Protein AF-A0AAU8JAR4-F1 (afdb_monomer_lite)

Foldseek 3Di:
DPPPPDPDDDPPDDDDDDDDDPPVVVVVLQVVCVVVVHGSVVVVVVVVVVVVVCVVVVNPPPPPPPDDDDDDPPPVPDPPPPPPPPDPDDDDDDDDDPPDDDPPVVPPVVVVVVVVVVVVVVVVVCVVVVVVCVVVVVVVVVVVVVVVVVVVVVVCVVVVVVVVVVVVVVVVVVVVVVVVVVVVVVVVVPPPPDDDDPVPDPCPDPDDDDPPPPPDPDDPVVVVPPFAAPVRLCVVLVHDPVCQCVVCVVVVHDSQVSSCVVQVWHDDPRGTHHDD

Organism: NCBI:txid2792601

Sequence (276 aa):
MIPKQVKKRHPDELVLATFRIPYEKWEKFQEAASASGTTASATLLAFIEDYLARFNAGNQPELLDSFDSPVDSSLEAEVEVPVASQLPEQSPVNSGLAISEVPELNRDFIPAMEPQIQKLLEAKIQEKLEAKIEKQLEARIEARIEEKLEAKIEDIEPIIHRIQSQVSQLSKRLDKVEQIVDKFKGAKTKKDSDFIDVAAVPIDGDLHQHNLEKDRPLTEDEQNDIGLTQTALCIEFGINPNTLNRHASVRGLSTVEYLHQLTGWLYRNGKYYPPK

Structure (mmCIF, N/CA/C/O backbone):
data_AF-A0AAU8JAR4-F1
#
_entry.id   AF-A0AAU8JAR4-F1
#
loop_
_atom_site.group_PDB
_atom_site.id
_atom_site.type_symbol
_atom_site.label_atom_id
_atom_site.label_alt_id
_atom_site.label_comp_id
_atom_site.label_asym_id
_atom_site.label_entity_id
_atom_site.label_seq_id
_atom_site.pdbx_PDB_ins_code
_atom_site.Cartn_x
_atom_site.Cartn_y
_atom_site.Cartn_z
_atom_site.occupancy
_atom_site.B_iso_or_equiv
_atom_site.auth_seq_id
_atom_site.auth_comp_id
_atom_site.auth_asym_id
_atom_site.auth_atom_id
_atom_site.pdbx_PDB_model_num
ATOM 1 N N . MET A 1 1 ? 23.206 -11.061 26.907 1.00 50.62 1 MET A N 1
ATOM 2 C CA . MET A 1 1 ? 22.330 -11.823 25.990 1.00 50.62 1 MET A CA 1
ATOM 3 C C . MET A 1 1 ? 23.205 -12.488 24.943 1.00 50.62 1 MET A C 1
ATOM 5 O O . MET A 1 1 ? 23.869 -11.779 24.202 1.00 50.62 1 MET A O 1
ATOM 9 N N . ILE A 1 2 ? 23.274 -13.821 24.925 1.00 49.28 2 ILE A N 1
ATOM 10 C CA . ILE A 1 2 ? 23.993 -14.553 23.873 1.00 49.28 2 ILE A CA 1
ATOM 11 C C . ILE A 1 2 ? 23.085 -14.540 22.635 1.00 49.28 2 ILE A C 1
ATOM 13 O O . ILE A 1 2 ? 21.931 -14.965 22.758 1.00 49.28 2 ILE A O 1
ATOM 17 N N . PRO A 1 3 ? 23.532 -14.032 21.472 1.00 60.03 3 PRO A N 1
ATOM 18 C CA . PRO A 1 3 ? 22.726 -14.079 20.261 1.00 60.03 3 PRO A CA 1
ATOM 19 C C . PRO A 1 3 ? 22.440 -15.545 19.931 1.00 60.03 3 PRO A C 1
ATOM 21 O O . PRO A 1 3 ? 23.360 -16.343 19.743 1.00 60.03 3 PRO A O 1
ATOM 24 N N . LYS A 1 4 ? 21.155 -15.920 19.918 1.00 68.25 4 LYS A N 1
ATOM 25 C CA . LYS A 1 4 ? 20.740 -17.264 19.510 1.00 68.25 4 LYS A CA 1
ATOM 26 C C . LYS A 1 4 ? 21.239 -17.482 18.087 1.00 68.25 4 LYS A C 1
ATOM 28 O O . LYS A 1 4 ? 20.842 -16.756 17.179 1.00 68.25 4 LYS A O 1
ATOM 33 N N . GLN A 1 5 ? 22.110 -18.469 17.902 1.00 67.88 5 GLN A N 1
ATOM 34 C CA . GLN A 1 5 ? 22.535 -18.847 16.564 1.00 67.88 5 GLN A CA 1
ATOM 35 C C . GLN A 1 5 ? 21.319 -19.348 15.787 1.00 67.88 5 GLN A C 1
ATOM 37 O O . GLN A 1 5 ? 20.614 -20.261 16.223 1.00 67.88 5 GLN A O 1
ATOM 42 N N . VAL A 1 6 ? 21.052 -18.708 14.650 1.00 73.81 6 VAL A N 1
ATOM 43 C CA . VAL A 1 6 ? 19.983 -19.108 13.739 1.00 73.81 6 VAL A CA 1
ATOM 44 C C . VAL A 1 6 ? 20.364 -20.475 13.179 1.00 73.81 6 VAL A C 1
ATOM 46 O O . VAL A 1 6 ? 21.379 -20.605 12.493 1.00 73.81 6 VAL A O 1
ATOM 49 N N . LYS A 1 7 ? 19.581 -21.512 13.501 1.00 82.75 7 LYS A N 1
ATOM 50 C CA . LYS A 1 7 ? 19.763 -22.843 12.910 1.00 82.75 7 LYS A CA 1
ATOM 51 C C . LYS A 1 7 ? 19.659 -22.707 11.389 1.00 82.75 7 LYS A C 1
ATOM 53 O O . LYS A 1 7 ? 18.633 -22.248 10.887 1.00 82.75 7 LYS A O 1
ATOM 58 N N . LYS A 1 8 ? 20.715 -23.092 10.668 1.00 85.25 8 LYS A N 1
ATOM 59 C CA . LYS A 1 8 ? 20.675 -23.208 9.207 1.00 85.25 8 LYS A CA 1
ATOM 60 C C . LYS A 1 8 ? 19.675 -24.311 8.862 1.00 85.25 8 LYS A C 1
ATOM 62 O O . LYS A 1 8 ? 19.825 -25.432 9.346 1.00 85.25 8 LYS A O 1
ATOM 67 N N . ARG A 1 9 ? 18.634 -23.968 8.104 1.00 85.00 9 ARG A N 1
ATOM 68 C CA . ARG A 1 9 ? 17.642 -24.937 7.623 1.00 85.00 9 ARG A CA 1
ATOM 69 C C . ARG A 1 9 ? 18.238 -25.791 6.511 1.00 85.00 9 ARG A C 1
ATOM 71 O O . ARG A 1 9 ? 19.174 -25.356 5.836 1.00 85.00 9 ARG A O 1
ATOM 78 N N . HIS A 1 10 ? 17.712 -27.001 6.357 1.00 90.94 10 HIS A N 1
ATOM 79 C CA . HIS A 1 10 ? 18.107 -27.890 5.270 1.00 90.94 10 HIS A CA 1
ATOM 80 C C . HIS A 1 10 ? 17.553 -27.345 3.938 1.00 90.94 10 HIS A C 1
ATOM 82 O O . HIS A 1 10 ? 16.432 -26.837 3.940 1.00 90.94 10 HIS A O 1
ATOM 88 N N . PRO A 1 11 ? 18.291 -27.428 2.815 1.00 88.88 11 PRO A N 1
ATOM 89 C CA . PRO A 1 11 ? 17.823 -26.927 1.516 1.00 88.88 11 PRO A CA 1
ATOM 90 C C . PRO A 1 11 ? 16.511 -27.568 1.030 1.00 88.88 11 PRO A C 1
ATOM 92 O O . PRO A 1 11 ? 15.745 -26.909 0.339 1.00 88.88 11 PRO A O 1
ATOM 95 N N . ASP A 1 12 ? 16.221 -28.803 1.443 1.00 91.56 12 ASP A N 1
ATOM 96 C CA . ASP A 1 12 ? 14.999 -29.530 1.047 1.00 91.56 12 ASP A CA 1
ATOM 97 C C . ASP A 1 12 ? 13.789 -29.268 1.964 1.00 91.56 12 ASP A C 1
ATOM 99 O O . ASP A 1 12 ? 12.716 -29.843 1.783 1.00 91.56 12 ASP A O 1
ATOM 103 N N . GLU A 1 13 ? 13.949 -28.440 2.997 1.00 93.94 13 GLU A N 1
ATOM 104 C CA . GLU A 1 13 ? 12.870 -28.150 3.936 1.00 93.94 13 GLU A CA 1
ATOM 105 C C . GLU A 1 13 ? 11.913 -27.111 3.337 1.00 93.94 13 GLU A C 1
ATOM 107 O O . GLU A 1 13 ? 12.295 -25.971 3.066 1.00 93.94 13 GLU A O 1
ATOM 112 N N . LEU A 1 14 ? 10.643 -27.489 3.156 1.00 91.19 14 LEU A N 1
ATOM 113 C CA . LEU A 1 14 ? 9.612 -26.572 2.672 1.00 91.19 14 LEU A CA 1
ATOM 114 C C . LEU A 1 14 ? 9.451 -25.392 3.640 1.00 91.19 14 LEU A C 1
ATOM 116 O O . LEU A 1 14 ? 9.198 -25.563 4.835 1.00 91.19 14 LEU A O 1
ATOM 120 N N . VAL A 1 15 ? 9.558 -24.175 3.109 1.00 92.25 15 VAL A N 1
ATOM 121 C CA . VAL A 1 15 ? 9.380 -22.944 3.882 1.00 92.25 15 VAL A CA 1
ATOM 122 C 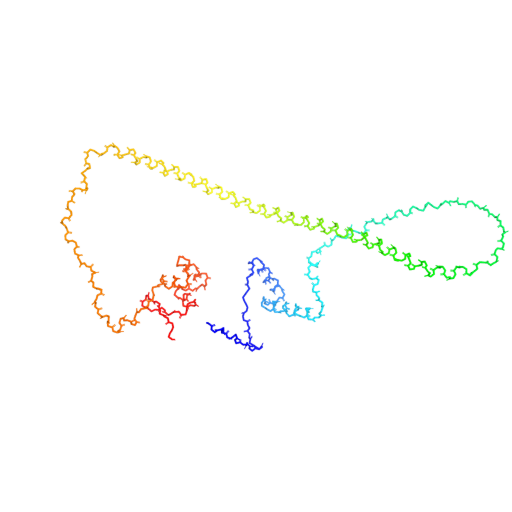C . VAL A 1 15 ? 8.012 -22.351 3.583 1.00 92.25 15 VAL A C 1
ATOM 124 O O . VAL A 1 15 ? 7.700 -22.008 2.445 1.00 92.25 15 VAL A O 1
ATOM 127 N N . LEU A 1 16 ? 7.202 -22.176 4.627 1.00 92.38 16 LEU A N 1
ATOM 128 C CA . LEU A 1 16 ? 5.974 -21.398 4.529 1.00 92.38 16 LEU A CA 1
ATOM 129 C C . LEU A 1 16 ? 6.315 -19.904 4.578 1.00 92.38 16 LEU A C 1
ATOM 131 O O . LEU A 1 16 ? 6.789 -19.402 5.598 1.00 92.38 16 LEU A O 1
ATOM 135 N N . ALA A 1 17 ? 6.045 -19.197 3.484 1.00 91.88 17 ALA A N 1
ATOM 136 C CA . ALA A 1 17 ? 6.105 -17.742 3.421 1.00 91.88 17 ALA A CA 1
ATOM 137 C C . ALA A 1 17 ? 4.691 -17.153 3.515 1.00 91.88 17 ALA A C 1
ATOM 139 O O . ALA A 1 17 ? 3.740 -17.693 2.952 1.00 91.88 17 ALA A O 1
ATOM 140 N N . THR A 1 18 ? 4.542 -16.038 4.231 1.00 93.88 18 THR A N 1
ATOM 141 C CA . THR A 1 18 ? 3.273 -15.304 4.320 1.00 93.88 18 THR A CA 1
ATOM 142 C C . THR A 1 18 ? 3.453 -13.923 3.711 1.00 93.88 18 THR A C 1
ATOM 144 O O . THR A 1 18 ? 4.338 -13.173 4.120 1.00 93.88 18 THR A O 1
ATOM 147 N N . PHE A 1 19 ? 2.596 -13.575 2.756 1.00 93.44 19 PHE A N 1
ATOM 148 C CA . PHE A 1 19 ? 2.637 -12.299 2.047 1.00 93.44 19 PHE A CA 1
ATOM 149 C C . PHE A 1 19 ? 1.459 -11.422 2.471 1.00 93.44 19 PHE A C 1
ATOM 151 O O . PHE A 1 19 ? 0.373 -11.922 2.766 1.00 93.44 19 PHE A O 1
ATOM 158 N N . ARG A 1 20 ? 1.662 -10.102 2.496 1.00 94.81 20 ARG A N 1
ATOM 159 C CA . ARG A 1 20 ? 0.573 -9.129 2.638 1.00 94.81 20 ARG A CA 1
ATOM 160 C C . ARG A 1 20 ? 0.296 -8.524 1.274 1.00 94.81 20 ARG A C 1
ATOM 162 O O . ARG A 1 20 ? 1.114 -7.766 0.763 1.00 94.81 20 ARG A O 1
ATOM 169 N N . ILE A 1 21 ? -0.846 -8.874 0.699 1.00 94.75 21 ILE A N 1
ATOM 170 C CA . ILE A 1 21 ? -1.269 -8.436 -0.630 1.00 94.75 21 ILE A CA 1
ATOM 171 C C . ILE A 1 21 ? -2.637 -7.758 -0.468 1.00 94.75 21 ILE A C 1
ATOM 173 O O . ILE A 1 21 ? -3.472 -8.288 0.271 1.00 94.75 21 ILE A O 1
ATOM 177 N N . PRO A 1 22 ? -2.887 -6.594 -1.099 1.00 96.25 22 PRO A N 1
ATOM 178 C CA . PRO A 1 22 ? -4.227 -6.016 -1.151 1.00 96.25 22 PRO A CA 1
ATOM 179 C C . PRO A 1 22 ? -5.236 -7.023 -1.711 1.00 96.25 22 PRO A C 1
ATOM 181 O O . PRO A 1 22 ? -4.942 -7.698 -2.698 1.00 96.25 22 PRO A O 1
ATOM 184 N N . TYR A 1 23 ? -6.417 -7.105 -1.097 1.00 93.69 23 TYR A N 1
ATOM 185 C CA . TYR A 1 23 ? -7.410 -8.139 -1.405 1.00 93.69 23 TYR A CA 1
ATOM 186 C C . TYR A 1 23 ? -7.800 -8.163 -2.891 1.00 93.69 23 TYR A C 1
ATOM 188 O O . TYR A 1 23 ? -7.757 -9.213 -3.519 1.00 93.69 23 TYR A O 1
ATOM 196 N N . GLU A 1 24 ? -8.045 -6.996 -3.484 1.00 95.06 24 GLU A N 1
ATOM 197 C CA . GLU A 1 24 ? -8.422 -6.861 -4.899 1.00 95.06 24 GLU A CA 1
ATOM 198 C C . GLU A 1 24 ? -7.360 -7.416 -5.862 1.00 95.06 24 GLU A C 1
ATOM 200 O O . GLU A 1 24 ? -7.676 -8.000 -6.896 1.00 95.06 24 GLU A O 1
ATOM 205 N N . LYS A 1 25 ? -6.072 -7.257 -5.528 1.00 96.94 25 LYS A N 1
ATOM 206 C CA . LYS A 1 25 ? -4.978 -7.809 -6.343 1.00 96.94 25 LYS A CA 1
ATOM 207 C C . LYS A 1 25 ? -4.889 -9.323 -6.197 1.00 96.94 25 LYS A C 1
ATOM 209 O O . LYS A 1 25 ? -4.567 -10.007 -7.163 1.00 96.94 25 LYS A O 1
ATOM 214 N N . TRP A 1 26 ? -5.154 -9.828 -4.995 1.00 97.12 26 TRP A N 1
ATOM 215 C CA . TRP A 1 26 ? -5.178 -11.260 -4.726 1.00 97.12 26 TRP A CA 1
ATOM 216 C C . TRP A 1 26 ? -6.324 -11.954 -5.471 1.00 97.12 26 TRP A C 1
ATOM 218 O O . TRP A 1 26 ? -6.089 -12.983 -6.095 1.00 97.12 26 TRP A O 1
ATOM 228 N N . GLU A 1 27 ? -7.516 -11.360 -5.487 1.00 97.81 27 GLU A N 1
ATOM 229 C CA . GLU A 1 27 ? -8.680 -11.882 -6.214 1.00 97.81 27 GLU A CA 1
ATOM 230 C C . GLU A 1 27 ? -8.407 -11.981 -7.722 1.00 97.81 27 GLU A C 1
ATOM 232 O O . GLU A 1 27 ? -8.501 -13.067 -8.293 1.00 97.81 27 GLU A O 1
ATOM 237 N N . LYS A 1 28 ? -7.910 -10.902 -8.344 1.00 97.62 28 LYS A N 1
ATOM 238 C CA . LYS A 1 28 ? -7.510 -10.916 -9.765 1.00 97.62 28 LYS A 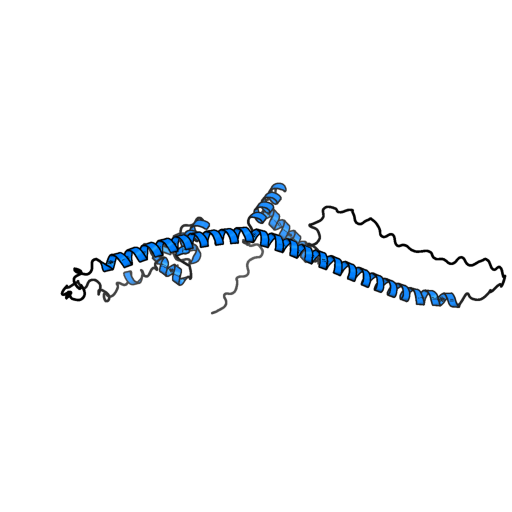CA 1
ATOM 239 C C . LYS A 1 28 ? -6.438 -11.964 -10.071 1.00 97.62 28 LYS A C 1
ATOM 241 O O . LYS A 1 28 ? -6.474 -12.611 -11.114 1.00 97.62 28 LYS A O 1
ATOM 246 N N . PHE A 1 29 ? -5.474 -12.146 -9.167 1.00 97.56 29 PHE A N 1
ATOM 247 C CA . PHE A 1 29 ? -4.444 -13.173 -9.318 1.00 97.56 29 PHE A CA 1
ATOM 248 C C . PHE A 1 29 ? -5.031 -14.591 -9.249 1.00 97.56 29 PHE A C 1
ATOM 250 O O . PHE A 1 29 ? -4.642 -15.456 -10.033 1.00 97.56 29 PHE A O 1
ATOM 257 N N . GLN A 1 30 ? -5.986 -14.834 -8.347 1.00 97.62 30 GLN A N 1
ATOM 258 C CA . GLN A 1 30 ? -6.679 -16.121 -8.244 1.00 97.62 30 GLN A CA 1
ATOM 259 C C . GLN A 1 30 ? -7.526 -16.423 -9.483 1.00 97.62 30 GLN A C 1
ATOM 261 O O . GLN A 1 30 ? -7.511 -17.560 -9.957 1.00 97.62 30 GLN A O 1
ATOM 266 N N . GLU A 1 31 ? -8.228 -15.426 -10.021 1.00 97.38 31 GLU A N 1
ATOM 267 C CA . GLU A 1 31 ? -8.987 -15.558 -11.268 1.00 97.38 31 GLU A CA 1
ATOM 268 C C . GLU A 1 31 ? -8.068 -15.906 -12.441 1.00 97.38 31 GLU A C 1
ATOM 270 O O . GLU A 1 31 ? -8.337 -16.865 -13.164 1.00 97.38 31 GLU A O 1
ATOM 275 N N . ALA A 1 32 ? -6.944 -15.195 -12.583 1.00 96.69 32 ALA A N 1
ATOM 276 C CA . ALA A 1 32 ? -5.966 -15.452 -13.637 1.00 96.69 32 ALA A CA 1
ATOM 277 C C . ALA A 1 32 ? -5.376 -16.870 -13.546 1.00 96.69 32 ALA A C 1
ATOM 279 O O . ALA A 1 32 ? -5.335 -17.579 -14.550 1.00 96.69 32 ALA A O 1
ATOM 280 N N . ALA A 1 33 ? -4.990 -17.311 -12.344 1.00 97.50 33 ALA A N 1
ATOM 281 C CA . ALA A 1 33 ? -4.494 -18.669 -12.117 1.00 97.50 33 ALA A CA 1
ATOM 282 C C . ALA A 1 33 ? -5.558 -19.733 -12.453 1.00 97.50 33 ALA A C 1
ATOM 284 O O . ALA A 1 33 ? -5.275 -20.738 -13.106 1.00 97.50 33 ALA A O 1
ATOM 285 N N . SER A 1 34 ? -6.810 -19.486 -12.059 1.00 97.19 34 SER A N 1
ATOM 286 C CA . SER A 1 34 ? -7.923 -20.401 -12.334 1.00 97.19 34 SER A CA 1
ATOM 287 C C . SER A 1 34 ? -8.223 -20.491 -13.832 1.00 97.19 34 SER A C 1
ATOM 289 O O . SER A 1 34 ? -8.466 -21.584 -14.341 1.00 97.19 34 SER A O 1
ATOM 291 N N . ALA A 1 35 ? -8.145 -19.369 -14.553 1.00 96.81 35 ALA A N 1
ATOM 292 C CA . ALA A 1 35 ? -8.314 -19.324 -16.003 1.00 96.81 35 ALA A CA 1
ATOM 293 C C . ALA A 1 35 ? -7.208 -20.097 -16.744 1.00 96.81 35 ALA A C 1
ATOM 295 O O . ALA A 1 35 ? -7.487 -20.725 -17.765 1.00 96.81 35 ALA A O 1
ATOM 296 N N . SER A 1 36 ? -5.979 -20.121 -16.212 1.00 96.81 36 SER A N 1
ATOM 297 C CA . SER A 1 36 ? -4.887 -20.957 -16.731 1.00 96.81 36 SER A CA 1
ATOM 298 C C . SER A 1 36 ? -4.946 -22.421 -16.279 1.00 96.81 36 SER A C 1
ATOM 300 O O . SER A 1 36 ? -4.072 -23.205 -16.645 1.00 96.81 36 SER A O 1
ATOM 302 N N . GLY A 1 37 ? -5.953 -22.814 -15.491 1.00 97.75 37 GLY A N 1
ATOM 303 C CA . GLY A 1 37 ? -6.092 -24.178 -14.974 1.00 97.75 37 GLY A CA 1
ATOM 304 C C . GLY A 1 37 ? -5.049 -24.547 -13.914 1.00 97.75 37 GLY A C 1
ATOM 305 O O . GLY A 1 37 ? -4.797 -25.729 -13.680 1.00 97.75 37 GLY A O 1
ATOM 306 N N . THR A 1 38 ? -4.428 -23.555 -13.275 1.00 98.19 38 THR A N 1
ATOM 307 C CA . THR A 1 38 ? -3.399 -23.736 -12.247 1.00 98.19 38 THR A CA 1
ATOM 308 C C . THR A 1 38 ? -3.883 -23.224 -10.893 1.00 98.19 38 THR A C 1
ATOM 310 O O . THR A 1 38 ? -4.807 -22.423 -10.774 1.00 98.19 38 THR A O 1
ATOM 313 N N . THR A 1 39 ? -3.256 -23.690 -9.813 1.00 98.06 39 THR A N 1
ATOM 314 C CA . THR A 1 39 ? -3.504 -23.119 -8.485 1.00 98.06 39 THR A CA 1
ATOM 315 C C . THR A 1 39 ? -2.722 -21.815 -8.317 1.00 98.06 39 THR A C 1
ATOM 317 O O . THR A 1 39 ? -1.669 -21.611 -8.930 1.00 98.06 39 THR A O 1
ATOM 320 N N . ALA A 1 40 ? -3.202 -20.927 -7.443 1.00 96.62 40 ALA A N 1
ATOM 321 C CA . ALA A 1 40 ? -2.502 -19.683 -7.117 1.00 96.62 40 ALA A CA 1
ATOM 322 C C . ALA A 1 40 ? -1.072 -19.941 -6.598 1.00 96.62 40 ALA A C 1
ATOM 324 O O . ALA A 1 40 ? -0.143 -19.219 -6.950 1.00 96.62 40 ALA A O 1
ATOM 325 N N . SER A 1 41 ? -0.875 -21.005 -5.810 1.00 96.31 41 SER A N 1
ATOM 326 C CA . SER A 1 41 ? 0.447 -21.405 -5.317 1.00 96.31 41 SER A CA 1
ATOM 327 C C . SER A 1 41 ? 1.369 -21.893 -6.434 1.00 96.31 41 SER A C 1
ATOM 329 O O . SER A 1 41 ? 2.515 -21.458 -6.483 1.00 96.31 41 SER A O 1
ATOM 331 N N . ALA A 1 42 ? 0.886 -22.735 -7.354 1.00 97.00 42 ALA A N 1
ATOM 332 C CA . ALA A 1 42 ? 1.682 -23.194 -8.496 1.00 97.00 42 ALA A CA 1
ATOM 333 C C . ALA A 1 42 ? 2.076 -22.030 -9.418 1.00 97.00 42 ALA A C 1
ATOM 335 O O . ALA A 1 42 ? 3.220 -21.939 -9.849 1.00 97.00 42 ALA A O 1
ATOM 336 N N . THR A 1 43 ? 1.148 -21.101 -9.651 1.00 97.06 43 THR A N 1
ATOM 337 C CA . THR A 1 43 ? 1.386 -19.900 -10.467 1.00 97.06 43 THR A CA 1
ATOM 338 C C . THR A 1 43 ? 2.429 -18.986 -9.821 1.00 97.06 43 THR A C 1
ATOM 340 O O . THR A 1 43 ? 3.315 -18.474 -10.499 1.00 97.06 43 THR A O 1
ATOM 343 N N . LEU A 1 44 ? 2.374 -18.821 -8.494 1.00 96.50 44 LEU A N 1
ATOM 344 C CA . LEU A 1 44 ? 3.366 -18.045 -7.750 1.00 96.50 44 LEU A CA 1
ATOM 345 C C . LEU A 1 44 ? 4.752 -18.708 -7.768 1.00 96.50 44 LEU A C 1
ATOM 347 O O . LEU A 1 44 ? 5.751 -18.010 -7.916 1.00 96.50 44 LEU A O 1
ATOM 351 N N . LEU A 1 45 ? 4.822 -20.035 -7.635 1.00 96.00 45 LEU A N 1
ATOM 352 C CA . LEU A 1 45 ? 6.085 -20.775 -7.724 1.00 96.00 45 LEU A CA 1
ATOM 353 C C . LEU A 1 45 ? 6.710 -20.645 -9.115 1.00 96.00 45 LEU A C 1
ATOM 355 O O . LEU A 1 45 ? 7.879 -20.284 -9.210 1.00 96.00 45 LEU A O 1
ATOM 359 N N . ALA A 1 46 ? 5.919 -20.827 -10.175 1.00 95.69 46 ALA A N 1
ATOM 360 C CA . ALA A 1 46 ? 6.378 -20.641 -11.550 1.00 95.69 46 ALA A CA 1
ATOM 361 C C . ALA A 1 46 ? 6.895 -19.213 -11.796 1.00 95.69 46 ALA A C 1
ATOM 363 O O . ALA A 1 46 ? 7.932 -19.027 -12.427 1.00 95.69 46 ALA A O 1
ATOM 364 N N . PHE A 1 47 ? 6.217 -18.200 -11.244 1.00 95.75 47 PHE A N 1
ATOM 365 C CA . PHE A 1 47 ? 6.680 -16.813 -11.304 1.00 95.75 47 PHE A CA 1
ATOM 366 C C . PHE A 1 47 ? 8.029 -16.612 -10.598 1.00 95.75 47 PHE A C 1
ATOM 368 O O . PHE A 1 47 ? 8.903 -15.930 -11.126 1.00 95.75 47 PHE A O 1
ATOM 375 N N . ILE A 1 48 ? 8.217 -17.200 -9.411 1.00 95.62 48 ILE A N 1
ATOM 376 C CA . ILE A 1 48 ? 9.482 -17.106 -8.666 1.00 95.62 48 ILE A CA 1
ATOM 377 C C . ILE A 1 48 ? 10.616 -17.792 -9.437 1.00 95.62 48 ILE A C 1
ATOM 379 O O . ILE A 1 48 ? 11.710 -17.237 -9.525 1.00 95.62 48 ILE A O 1
ATOM 383 N N . GLU A 1 49 ? 10.366 -18.970 -10.007 1.00 95.94 49 GLU A N 1
ATOM 384 C CA . GLU A 1 49 ? 11.347 -19.705 -10.812 1.00 95.94 49 GLU A CA 1
ATOM 385 C C . GLU A 1 49 ? 11.764 -18.916 -12.058 1.00 95.94 49 GLU A C 1
ATOM 387 O O . GLU A 1 49 ? 12.960 -18.750 -12.300 1.00 95.94 49 GLU A O 1
ATOM 392 N N . ASP A 1 50 ? 10.801 -18.361 -12.800 1.00 94.56 50 ASP A N 1
ATOM 393 C CA . ASP A 1 50 ? 11.065 -17.510 -13.966 1.00 94.56 50 ASP A CA 1
ATOM 394 C C . ASP A 1 50 ? 11.839 -16.240 -13.576 1.00 94.56 50 ASP A C 1
ATOM 396 O O . ASP A 1 50 ? 12.842 -15.892 -14.203 1.00 94.56 50 ASP A O 1
ATOM 400 N N . TYR A 1 51 ? 11.444 -15.580 -12.484 1.00 94.38 51 TYR A N 1
ATOM 401 C CA . TYR A 1 51 ? 12.147 -14.404 -11.972 1.00 94.38 51 TYR A CA 1
ATOM 402 C C . TYR A 1 51 ? 13.613 -14.714 -11.629 1.00 94.38 51 TYR A C 1
ATOM 404 O O . TYR A 1 51 ? 14.517 -13.972 -12.024 1.00 94.38 51 TYR A O 1
ATOM 412 N N . LEU A 1 52 ? 13.870 -15.824 -10.929 1.00 93.94 52 LEU A N 1
ATOM 413 C CA . LEU A 1 52 ? 15.226 -16.251 -10.578 1.00 93.94 52 LEU A CA 1
ATOM 414 C C . LEU A 1 52 ? 16.035 -16.667 -11.810 1.00 93.94 52 LEU A C 1
ATOM 416 O O . LEU A 1 52 ? 17.224 -16.356 -11.884 1.00 93.94 52 LEU A O 1
ATOM 420 N N . ALA A 1 53 ? 15.414 -17.330 -12.787 1.00 94.00 53 ALA A N 1
ATOM 421 C CA . ALA A 1 53 ? 16.068 -17.698 -14.038 1.00 94.00 53 ALA A CA 1
ATOM 422 C C . ALA A 1 53 ? 16.531 -16.456 -14.814 1.00 94.00 53 ALA A C 1
ATOM 424 O O . ALA A 1 53 ? 17.685 -16.396 -15.239 1.00 94.00 53 ALA A O 1
ATOM 425 N N . ARG A 1 54 ? 15.673 -15.432 -14.928 1.00 89.25 54 ARG A N 1
ATOM 426 C CA . ARG A 1 54 ? 16.011 -14.155 -15.581 1.00 89.25 54 ARG A CA 1
ATOM 427 C C . ARG A 1 54 ? 17.121 -13.413 -14.847 1.00 89.25 54 ARG A C 1
ATOM 429 O O . ARG A 1 54 ? 18.077 -12.975 -15.479 1.00 89.25 54 ARG A O 1
ATOM 436 N N . PHE A 1 55 ? 17.027 -13.337 -13.519 1.00 90.69 55 PHE A N 1
ATOM 437 C CA . PHE A 1 55 ? 18.045 -12.694 -12.691 1.00 90.69 55 PHE A CA 1
ATOM 438 C C . PHE A 1 55 ? 19.419 -13.366 -12.844 1.00 90.69 55 PHE A C 1
ATOM 440 O O . PHE A 1 55 ? 20.431 -12.687 -13.010 1.00 90.69 55 PHE A O 1
ATOM 447 N N . ASN A 1 56 ? 19.460 -14.701 -12.850 1.00 89.69 56 ASN A N 1
ATOM 448 C CA . ASN A 1 56 ? 20.702 -15.459 -13.016 1.00 89.69 56 ASN A CA 1
ATOM 449 C C . ASN A 1 56 ? 21.261 -15.406 -14.444 1.00 89.69 56 ASN A C 1
ATOM 451 O O . ASN A 1 56 ? 22.469 -15.540 -14.625 1.00 89.69 56 ASN A O 1
ATOM 455 N N . ALA A 1 57 ? 20.416 -15.188 -15.455 1.00 89.88 57 ALA A N 1
ATOM 456 C CA . ALA A 1 57 ? 20.843 -15.055 -16.847 1.00 89.88 57 ALA A CA 1
ATOM 457 C C . ALA A 1 57 ? 21.600 -13.743 -17.137 1.00 89.88 57 ALA A C 1
ATOM 459 O O . ALA A 1 57 ? 21.995 -13.513 -18.276 1.00 89.88 57 ALA A O 1
ATOM 460 N N . GLY A 1 58 ? 21.792 -12.867 -16.142 1.00 84.19 58 GLY A N 1
ATOM 461 C CA . GLY A 1 58 ? 22.446 -11.567 -16.328 1.00 84.19 58 GLY A CA 1
ATOM 462 C C . GLY A 1 58 ? 21.587 -10.550 -17.084 1.00 84.19 58 GLY A C 1
ATOM 463 O O . GLY A 1 58 ? 22.001 -9.405 -17.249 1.00 84.19 58 GLY A O 1
ATOM 464 N N . ASN A 1 59 ? 20.375 -10.937 -17.485 1.00 70.62 59 ASN A N 1
ATOM 465 C CA . ASN A 1 59 ? 19.380 -10.028 -18.021 1.00 70.62 59 ASN A CA 1
ATOM 466 C C . ASN A 1 59 ? 18.697 -9.350 -16.838 1.00 70.62 59 ASN A C 1
ATOM 468 O O . ASN A 1 59 ? 17.765 -9.898 -16.243 1.00 70.62 59 ASN A O 1
ATOM 472 N N . GLN A 1 60 ? 19.170 -8.152 -16.480 1.00 61.47 60 GLN A N 1
ATOM 473 C CA . GLN A 1 60 ? 18.363 -7.283 -15.637 1.00 61.47 60 GLN A CA 1
ATOM 474 C C . GLN A 1 60 ? 16.983 -7.150 -16.294 1.00 61.47 60 GLN A C 1
ATOM 476 O O . GLN A 1 60 ? 16.902 -6.874 -17.492 1.00 61.47 60 GLN A O 1
ATOM 481 N N . PRO A 1 61 ? 15.896 -7.403 -15.555 1.00 54.50 61 PRO A N 1
ATOM 482 C CA . PRO A 1 61 ? 14.574 -7.329 -16.133 1.00 54.50 61 PRO A CA 1
ATOM 483 C C . PRO A 1 61 ? 14.286 -5.875 -16.522 1.00 54.50 61 PRO A C 1
ATOM 485 O O . PRO A 1 61 ? 14.009 -5.055 -15.650 1.00 54.50 61 PRO A O 1
ATOM 488 N N . GLU A 1 62 ? 14.241 -5.574 -17.822 1.00 61.34 62 GLU A N 1
ATOM 489 C CA . GLU A 1 62 ? 13.538 -4.403 -18.383 1.00 61.34 62 GLU A CA 1
ATOM 490 C C . GLU A 1 62 ? 12.005 -4.553 -18.223 1.00 61.34 62 GLU A C 1
ATOM 492 O O . GLU A 1 62 ? 11.201 -4.268 -19.106 1.00 61.34 62 GLU A O 1
ATOM 497 N N . LEU A 1 63 ? 11.561 -5.081 -17.080 1.00 52.88 63 LEU A N 1
ATOM 498 C CA . LEU A 1 63 ? 10.198 -5.544 -16.836 1.00 52.88 63 LEU A CA 1
ATOM 499 C C . LEU A 1 63 ? 9.354 -4.467 -16.150 1.00 52.88 63 LEU A C 1
ATOM 501 O O . LEU A 1 63 ? 8.628 -4.748 -15.199 1.00 52.88 63 LEU A O 1
ATOM 505 N N . LEU A 1 64 ? 9.453 -3.231 -16.640 1.00 51.38 64 LEU A N 1
ATOM 506 C CA . LEU A 1 64 ? 8.496 -2.168 -16.321 1.00 51.38 64 LEU A CA 1
ATOM 507 C C . LEU A 1 64 ? 7.961 -1.408 -17.544 1.00 51.38 64 LEU A C 1
ATOM 509 O O . LEU A 1 64 ? 6.971 -0.703 -17.377 1.00 51.38 64 LEU A O 1
ATOM 513 N N . ASP A 1 65 ? 8.482 -1.626 -18.757 1.00 51.44 65 ASP A N 1
ATOM 514 C CA . ASP A 1 65 ? 8.004 -0.895 -19.948 1.00 51.44 65 ASP A CA 1
ATOM 515 C C . ASP A 1 65 ? 7.005 -1.662 -20.833 1.00 51.44 65 ASP A C 1
ATOM 517 O O . ASP A 1 65 ? 6.432 -1.093 -21.757 1.00 51.44 65 ASP A O 1
ATOM 521 N N . SER A 1 66 ? 6.719 -2.938 -20.550 1.00 46.97 66 SER A N 1
ATOM 522 C CA . SER A 1 66 ? 5.970 -3.795 -21.491 1.00 46.97 66 SER A CA 1
ATOM 523 C C . SER A 1 66 ? 4.472 -4.002 -21.195 1.00 46.97 66 SER A C 1
ATOM 525 O O . SER A 1 66 ? 3.823 -4.720 -21.954 1.00 46.97 66 SER A O 1
ATOM 527 N N . PHE A 1 67 ? 3.885 -3.433 -20.133 1.00 49.00 67 PHE A N 1
ATOM 528 C CA . PHE A 1 67 ? 2.491 -3.760 -19.755 1.00 49.00 67 PHE A CA 1
ATOM 529 C C . PHE A 1 67 ? 1.406 -2.741 -20.133 1.00 49.00 67 PHE A C 1
ATOM 531 O O . PHE A 1 67 ? 0.241 -3.028 -19.890 1.00 49.00 67 PHE A O 1
ATOM 538 N N . ASP A 1 68 ? 1.733 -1.629 -20.797 1.00 46.00 68 ASP A N 1
ATOM 539 C CA . ASP A 1 68 ? 0.725 -0.676 -21.299 1.00 46.00 68 ASP A CA 1
ATOM 540 C C . ASP A 1 68 ? 0.964 -0.334 -22.778 1.00 46.00 68 ASP A C 1
ATOM 542 O O . ASP A 1 68 ? 1.350 0.781 -23.133 1.00 46.00 68 ASP A O 1
ATOM 546 N N . SER A 1 69 ? 0.696 -1.286 -23.673 1.00 41.72 69 SER A N 1
ATOM 547 C CA . SER A 1 69 ? 0.388 -0.922 -25.056 1.00 41.72 69 SER A CA 1
ATOM 548 C C . SER A 1 69 ? -0.796 -1.721 -25.592 1.00 41.72 69 SER A C 1
ATOM 550 O O . SER A 1 69 ? -0.649 -2.879 -25.983 1.00 41.72 69 SER A O 1
ATOM 552 N N . PRO A 1 70 ? -1.978 -1.098 -25.697 1.00 50.12 70 PRO A N 1
ATOM 553 C CA . PRO A 1 70 ? -2.697 -1.080 -26.945 1.00 50.12 70 PRO A CA 1
ATOM 554 C C . PRO A 1 70 ? -2.156 0.085 -27.784 1.00 50.12 70 PRO A C 1
ATOM 556 O O . PRO A 1 70 ? -2.313 1.250 -27.434 1.00 50.12 70 PRO A O 1
ATOM 559 N N . VAL A 1 71 ? -1.470 -0.271 -28.866 1.00 52.66 71 VAL A N 1
ATOM 560 C CA . VAL A 1 71 ? -1.668 0.298 -30.204 1.00 52.66 71 VAL A CA 1
ATOM 561 C C . VAL A 1 71 ? -2.130 1.758 -30.209 1.00 52.66 71 VAL A C 1
ATOM 563 O O . VAL A 1 71 ? -3.326 2.032 -30.170 1.00 52.66 71 VAL A O 1
ATOM 566 N N . ASP A 1 72 ? -1.187 2.677 -30.386 1.00 43.38 72 ASP A N 1
ATOM 567 C CA . ASP A 1 72 ? -1.491 3.883 -31.146 1.00 43.38 72 ASP A CA 1
ATOM 568 C C . ASP A 1 72 ? -0.514 3.960 -32.318 1.00 43.38 72 ASP A C 1
ATOM 570 O O . ASP A 1 72 ? 0.592 4.495 -32.238 1.00 43.38 72 ASP A O 1
ATOM 574 N N . SER A 1 73 ? -0.919 3.329 -33.420 1.00 49.00 73 SER A N 1
ATOM 575 C CA . SER A 1 73 ? -0.251 3.327 -34.726 1.00 49.00 73 SER A CA 1
ATOM 576 C C . SER A 1 73 ? -0.267 4.709 -35.405 1.00 49.00 73 SER A C 1
ATOM 578 O O . SER A 1 73 ? -0.234 4.798 -36.627 1.00 49.00 73 SER A O 1
ATOM 580 N N . SER A 1 74 ? -0.334 5.797 -34.635 1.00 49.25 74 SER A N 1
ATOM 581 C CA . SER A 1 74 ? -0.564 7.154 -35.134 1.00 49.25 74 SER A CA 1
ATOM 582 C C . SER A 1 74 ? 0.704 8.021 -35.221 1.00 49.25 74 SER A C 1
ATOM 584 O O . SER A 1 74 ? 0.597 9.224 -35.446 1.00 49.25 74 SER A O 1
ATOM 586 N N . LEU A 1 75 ? 1.904 7.444 -35.068 1.00 50.78 75 LEU A N 1
ATOM 587 C CA . LEU A 1 75 ? 3.184 8.176 -35.135 1.00 50.78 75 LEU A CA 1
ATOM 588 C C . LEU A 1 75 ? 4.025 7.908 -36.400 1.00 50.78 75 LEU A C 1
ATOM 590 O O . LEU A 1 75 ? 5.172 8.341 -36.461 1.00 50.78 75 LEU A O 1
ATOM 594 N N . GLU A 1 76 ? 3.470 7.259 -37.428 1.00 50.78 76 GLU A N 1
ATOM 595 C CA . GLU A 1 76 ? 4.110 7.199 -38.760 1.00 50.78 76 GLU A CA 1
ATOM 596 C C . GLU A 1 76 ? 3.764 8.396 -39.667 1.00 50.78 76 GLU A C 1
ATOM 598 O O . GLU A 1 76 ? 4.253 8.482 -40.793 1.00 50.78 76 GLU A O 1
ATOM 603 N N . ALA A 1 77 ? 2.966 9.358 -39.197 1.00 53.06 77 ALA A N 1
ATOM 604 C CA . ALA A 1 77 ? 2.679 10.565 -39.961 1.00 53.06 77 ALA A CA 1
ATOM 605 C C . ALA A 1 77 ? 3.728 11.659 -39.688 1.00 53.06 77 ALA A C 1
ATOM 607 O O . ALA A 1 77 ? 3.904 12.107 -38.558 1.00 53.06 77 ALA A O 1
ATOM 608 N N . GLU A 1 78 ? 4.376 12.107 -40.765 1.00 47.19 78 GLU A N 1
ATOM 609 C CA . GLU A 1 78 ? 5.026 13.418 -40.898 1.00 47.19 78 GLU A CA 1
ATOM 610 C C . GLU A 1 78 ? 6.340 13.638 -40.127 1.00 47.19 78 GLU A C 1
ATOM 612 O O . GLU A 1 78 ? 6.472 14.493 -39.254 1.00 47.19 78 GLU A O 1
ATOM 617 N N . VAL A 1 79 ? 7.402 12.979 -40.592 1.00 49.53 79 VAL A N 1
ATOM 618 C CA . VAL A 1 79 ? 8.698 13.668 -40.715 1.00 49.53 79 VAL A CA 1
ATOM 619 C C . VAL A 1 79 ? 8.932 13.950 -42.198 1.00 49.53 79 VAL A C 1
ATOM 621 O O . VAL A 1 79 ? 9.836 13.406 -42.828 1.00 49.53 79 VAL A O 1
ATOM 624 N N . GLU A 1 80 ? 8.088 14.804 -42.782 1.00 45.25 80 GLU A N 1
ATOM 625 C CA . GLU A 1 80 ? 8.476 15.529 -43.988 1.00 45.25 80 GLU A CA 1
ATOM 626 C C . GLU A 1 80 ? 9.567 16.515 -43.570 1.00 45.25 80 GLU A C 1
ATOM 628 O O . GLU A 1 80 ? 9.305 17.584 -43.025 1.00 45.25 80 GLU A O 1
ATOM 633 N N . VAL A 1 81 ? 10.826 16.127 -43.758 1.00 53.28 81 VAL A N 1
ATOM 634 C CA . VAL A 1 81 ? 11.931 17.082 -43.749 1.00 53.28 81 VAL A CA 1
ATOM 635 C C . VAL A 1 81 ? 11.772 17.908 -45.026 1.00 53.28 81 VAL A C 1
ATOM 637 O O . VAL A 1 81 ? 11.955 17.346 -46.109 1.00 53.28 81 VAL A O 1
ATOM 640 N N . PRO A 1 82 ? 11.473 19.221 -44.971 1.00 49.84 82 PRO A N 1
ATOM 641 C CA . PRO A 1 82 ? 11.591 20.054 -46.150 1.00 49.84 82 PRO A CA 1
ATOM 642 C C . PRO A 1 82 ? 13.089 20.241 -46.396 1.00 49.84 82 PRO A C 1
ATOM 644 O O . PRO A 1 82 ? 13.707 21.208 -45.950 1.00 49.84 82 PRO A O 1
ATOM 647 N N . VAL A 1 83 ? 13.707 19.286 -47.092 1.00 53.56 83 VAL A N 1
ATOM 648 C CA . VAL A 1 83 ? 14.988 19.509 -47.758 1.00 53.56 83 VAL A CA 1
ATOM 649 C C . VAL A 1 83 ? 14.673 20.446 -48.913 1.00 53.56 83 VAL A C 1
ATOM 651 O O . VAL A 1 83 ? 14.422 20.031 -50.040 1.00 53.56 83 VAL A O 1
ATOM 654 N N . ALA A 1 84 ? 14.598 21.737 -48.595 1.00 46.62 84 ALA A N 1
ATOM 655 C CA . ALA A 1 84 ? 14.554 22.799 -49.571 1.00 46.62 84 ALA A CA 1
ATOM 656 C C . ALA A 1 84 ? 15.848 22.721 -50.387 1.00 46.62 84 ALA A C 1
ATOM 658 O O . ALA A 1 84 ? 16.888 23.262 -50.013 1.00 46.62 84 ALA A O 1
ATOM 659 N N . SER A 1 85 ? 15.772 22.009 -51.508 1.00 48.31 85 SER A N 1
ATOM 660 C CA . SER A 1 85 ? 16.695 22.098 -52.626 1.00 48.31 85 SER A CA 1
ATOM 661 C C . SER A 1 85 ? 16.623 23.509 -53.210 1.00 48.31 85 SER A C 1
ATOM 663 O O . SER A 1 85 ? 16.015 23.738 -54.248 1.00 48.31 85 SER A O 1
ATOM 665 N N . GLN A 1 86 ? 17.245 24.479 -52.545 1.00 49.56 86 GLN A N 1
ATOM 666 C CA . GLN A 1 86 ? 17.709 25.690 -53.214 1.00 49.56 86 GLN A CA 1
ATOM 667 C C . GLN A 1 86 ? 19.103 25.404 -53.761 1.00 49.56 86 GLN A C 1
ATOM 669 O O . GLN A 1 86 ? 20.124 25.790 -53.198 1.00 49.56 86 GLN A O 1
ATOM 674 N N . LEU A 1 87 ? 19.115 24.654 -54.861 1.00 49.88 87 LEU A N 1
ATOM 675 C CA . LEU A 1 87 ? 20.246 24.573 -55.770 1.00 49.88 87 LEU A CA 1
ATOM 676 C C . LEU A 1 87 ? 20.167 25.820 -56.664 1.00 49.88 87 LEU A C 1
ATOM 678 O O . LEU A 1 87 ? 19.185 25.961 -57.395 1.00 49.88 87 LEU A O 1
ATOM 682 N N . PRO A 1 88 ? 21.130 26.752 -56.608 1.00 55.84 88 PRO A N 1
ATOM 683 C CA . PRO A 1 88 ? 21.187 27.825 -57.585 1.00 55.84 88 PRO A CA 1
ATOM 684 C C . PRO A 1 88 ? 21.541 27.219 -58.947 1.00 55.84 88 PRO A C 1
ATOM 686 O O . PRO A 1 88 ? 22.619 26.647 -59.115 1.00 55.84 88 PRO A O 1
ATOM 689 N N . GLU A 1 89 ? 20.628 27.340 -59.911 1.00 52.81 89 GLU A N 1
ATOM 690 C CA . GLU A 1 89 ? 20.907 27.123 -61.330 1.00 52.81 89 GLU A CA 1
ATOM 691 C C . GLU A 1 89 ? 22.084 28.017 -61.738 1.00 52.81 89 GLU A C 1
ATOM 693 O O . GLU A 1 89 ? 21.940 29.227 -61.919 1.00 52.81 89 GLU A O 1
ATOM 698 N N . GLN A 1 90 ? 23.274 27.427 -61.857 1.00 46.22 90 GLN A N 1
ATOM 699 C CA . GLN A 1 90 ? 24.388 28.070 -62.533 1.00 46.22 90 GLN A CA 1
ATOM 700 C C . GLN A 1 90 ? 24.372 27.681 -64.008 1.00 46.22 90 GLN A C 1
ATOM 702 O O . GLN A 1 90 ? 24.416 26.514 -64.391 1.00 46.22 90 GLN A O 1
ATOM 707 N N . SER A 1 91 ? 24.277 28.732 -64.813 1.00 59.78 91 SER A N 1
ATOM 708 C CA . SER A 1 91 ? 24.337 28.796 -66.267 1.00 59.78 91 SER A CA 1
ATOM 709 C C . SER A 1 91 ? 25.509 28.024 -66.899 1.00 59.78 91 SER A C 1
ATOM 711 O O . SER A 1 91 ? 26.571 27.891 -66.287 1.00 59.78 91 SER A O 1
ATOM 713 N N . PRO A 1 92 ? 25.366 27.593 -68.168 1.00 58.59 92 PRO A N 1
ATOM 714 C CA . PRO A 1 92 ? 26.377 26.818 -68.868 1.00 58.59 92 PRO A CA 1
ATOM 715 C C . PRO A 1 92 ? 27.500 27.735 -69.358 1.00 58.59 92 PRO A C 1
ATOM 717 O O . PRO A 1 92 ? 27.327 28.487 -70.317 1.00 58.59 92 PRO A O 1
ATOM 720 N N . VAL A 1 93 ? 28.676 27.649 -68.740 1.00 50.03 93 VAL A N 1
ATOM 721 C CA . VAL A 1 93 ? 29.900 28.210 -69.322 1.00 50.03 93 VAL A CA 1
ATOM 722 C C . VAL A 1 93 ? 30.775 27.059 -69.791 1.00 50.03 93 VAL A C 1
ATOM 724 O O . VAL A 1 93 ? 31.560 26.480 -69.047 1.00 50.03 93 VAL A O 1
ATOM 727 N N . ASN A 1 94 ? 30.608 26.736 -71.072 1.00 54.72 94 ASN A N 1
ATOM 728 C CA . ASN A 1 94 ? 31.619 26.064 -71.871 1.00 54.72 94 ASN A CA 1
ATOM 729 C C . ASN A 1 94 ? 32.925 26.857 -71.788 1.00 54.72 94 ASN A C 1
ATOM 731 O O . ASN A 1 94 ? 32.989 27.989 -72.262 1.00 54.72 94 ASN A O 1
ATOM 735 N N . SER A 1 95 ? 33.979 26.249 -71.258 1.00 46.81 95 SER A N 1
ATOM 736 C CA . SER A 1 95 ? 35.358 26.582 -71.611 1.00 46.81 95 SER A CA 1
ATOM 737 C C . SER A 1 95 ? 36.223 25.366 -71.332 1.00 46.81 95 SER A C 1
ATOM 739 O O . SER A 1 95 ? 36.487 25.013 -70.186 1.00 46.81 95 SER A O 1
ATOM 741 N N . GLY A 1 96 ? 36.619 24.703 -72.417 1.00 52.03 96 GLY A N 1
ATOM 742 C CA . GLY A 1 96 ? 37.579 23.619 -72.391 1.00 52.03 96 GLY A CA 1
ATOM 743 C C . GLY A 1 96 ? 38.902 24.095 -71.804 1.00 52.03 96 GLY A C 1
ATOM 744 O O . GLY A 1 96 ? 39.614 24.893 -72.406 1.00 52.03 96 GLY A O 1
ATOM 745 N N . LEU A 1 97 ? 39.230 23.568 -70.634 1.00 45.38 97 LEU A N 1
ATOM 746 C CA . LEU A 1 97 ? 40.582 23.530 -70.109 1.00 45.38 97 LEU A CA 1
ATOM 747 C C . LEU A 1 97 ? 40.795 22.110 -69.605 1.00 45.38 97 LEU A C 1
ATOM 749 O O . LEU A 1 97 ? 40.233 21.690 -68.596 1.00 45.38 97 LEU A O 1
ATOM 753 N N . ALA A 1 98 ? 41.560 21.350 -70.383 1.00 55.84 98 ALA A N 1
ATOM 754 C CA . ALA A 1 98 ? 42.046 20.038 -70.009 1.00 55.84 98 ALA A CA 1
ATOM 755 C C . ALA A 1 98 ? 43.018 20.200 -68.831 1.00 55.84 98 ALA A C 1
ATOM 757 O O . ALA A 1 98 ? 44.221 20.349 -69.020 1.00 55.84 98 ALA A O 1
ATOM 758 N N . ILE A 1 99 ? 42.479 20.209 -67.613 1.00 55.06 99 ILE A N 1
ATOM 759 C CA . ILE A 1 99 ? 43.250 20.055 -66.380 1.00 55.06 99 ILE A CA 1
ATOM 760 C C . ILE A 1 99 ? 43.401 18.549 -66.166 1.00 55.06 99 ILE A C 1
ATOM 762 O O . ILE A 1 99 ? 42.635 17.902 -65.457 1.00 55.06 99 ILE A O 1
ATOM 766 N N . SER A 1 100 ? 44.362 17.977 -66.882 1.00 57.34 100 SER A N 1
ATOM 767 C CA . SER A 1 100 ? 44.957 16.700 -66.517 1.00 57.34 100 SER A CA 1
ATOM 768 C C . SER A 1 100 ? 45.971 17.018 -65.415 1.00 57.34 100 SER A C 1
ATOM 770 O O . SER A 1 100 ? 46.788 17.901 -65.636 1.00 57.34 100 SER A O 1
ATOM 772 N N . GLU A 1 101 ? 45.892 16.331 -64.268 1.00 58.78 101 GLU A N 1
ATOM 773 C CA . GLU A 1 101 ? 46.754 16.459 -63.063 1.00 58.78 101 GLU A CA 1
ATOM 774 C C . GLU A 1 101 ? 46.169 17.228 -61.852 1.00 58.78 101 GLU A C 1
ATOM 776 O O . GLU A 1 101 ? 46.734 18.209 -61.386 1.00 58.78 101 GLU A O 1
ATOM 781 N N . VAL A 1 102 ? 45.080 16.721 -61.246 1.00 59.19 102 VAL A N 1
ATOM 782 C CA . VAL A 1 102 ? 44.849 16.853 -59.780 1.00 59.19 102 VAL A CA 1
ATOM 783 C C . VAL A 1 102 ? 44.369 15.534 -59.105 1.00 59.19 102 VAL A C 1
ATOM 785 O O . VAL A 1 102 ? 43.446 15.565 -58.294 1.00 59.19 102 VAL A O 1
ATOM 788 N N . PRO A 1 103 ? 44.909 14.330 -59.408 1.00 60.88 103 PRO A N 1
ATOM 789 C CA . PRO A 1 103 ? 44.437 13.098 -58.760 1.00 60.88 103 PRO A CA 1
ATOM 790 C C . PRO A 1 103 ? 44.994 12.863 -57.342 1.00 60.88 103 PRO A C 1
ATOM 792 O O . PRO A 1 103 ? 44.448 12.034 -56.619 1.00 60.88 103 PRO A O 1
ATOM 795 N N . GLU A 1 104 ? 46.052 13.560 -56.912 1.00 60.38 104 GLU A N 1
ATOM 796 C CA . GLU A 1 104 ? 46.761 13.180 -55.675 1.00 60.38 104 GLU A CA 1
ATOM 797 C C . GLU A 1 104 ? 46.205 13.814 -54.391 1.00 60.38 104 GLU A C 1
ATOM 799 O O . GLU A 1 104 ? 46.183 13.157 -53.355 1.00 60.38 104 GLU A O 1
ATOM 804 N N . LEU A 1 105 ? 45.649 15.030 -54.437 1.00 62.84 105 LEU A N 1
ATOM 805 C CA . LEU A 1 105 ? 45.107 15.692 -53.236 1.00 62.84 105 LEU A CA 1
ATOM 806 C C . LEU A 1 105 ? 43.798 15.072 -52.717 1.00 62.84 105 LEU A C 1
ATOM 808 O O . LEU A 1 105 ? 43.452 15.240 -51.550 1.00 62.84 105 LEU A O 1
ATOM 812 N N . ASN A 1 106 ? 43.070 14.344 -53.565 1.00 66.62 106 ASN A N 1
ATOM 813 C CA . ASN A 1 106 ? 41.761 13.798 -53.207 1.00 66.62 106 ASN A CA 1
ATOM 814 C C . ASN A 1 106 ? 41.854 12.450 -52.467 1.00 66.62 106 ASN A C 1
ATOM 816 O O . ASN A 1 106 ? 40.896 12.030 -51.822 1.00 66.62 106 ASN A O 1
ATOM 820 N N . ARG A 1 107 ? 43.005 11.765 -52.545 1.00 75.06 107 ARG A N 1
ATOM 821 C CA . ARG A 1 107 ? 43.166 10.413 -51.993 1.00 75.06 107 ARG A CA 1
ATOM 822 C C . ARG A 1 107 ? 43.266 10.400 -50.468 1.00 75.06 107 ARG A C 1
ATOM 824 O O . ARG A 1 107 ? 42.709 9.503 -49.842 1.00 75.06 107 ARG A O 1
ATOM 831 N N . ASP A 1 108 ? 43.902 11.414 -49.889 1.00 82.69 108 ASP A N 1
ATOM 832 C CA . ASP A 1 108 ? 44.178 11.453 -48.447 1.00 82.69 108 ASP A CA 1
ATOM 833 C C . ASP A 1 108 ? 43.218 12.374 -47.677 1.00 82.69 108 ASP A C 1
ATOM 835 O O . ASP A 1 108 ? 43.059 12.242 -46.464 1.00 82.69 108 ASP A O 1
ATOM 839 N N . PHE A 1 109 ? 42.524 13.281 -48.373 1.00 84.56 109 PHE A N 1
ATOM 840 C CA . PHE A 1 109 ? 41.615 14.238 -47.742 1.00 84.56 109 PHE A CA 1
ATOM 841 C C . PHE A 1 109 ? 40.274 13.612 -47.334 1.00 84.56 109 PHE A C 1
ATOM 843 O O . PHE A 1 109 ? 39.802 13.835 -46.220 1.00 84.56 109 PHE A O 1
ATOM 850 N N . ILE A 1 110 ? 39.674 12.787 -48.201 1.00 86.38 110 ILE A N 1
ATOM 851 C CA . ILE A 1 110 ? 38.371 12.154 -47.935 1.00 86.38 110 ILE A CA 1
ATOM 852 C C . ILE A 1 110 ? 38.420 11.249 -46.686 1.00 86.38 110 ILE A C 1
ATOM 854 O O . ILE A 1 110 ? 37.595 11.461 -45.792 1.00 86.38 110 ILE A O 1
ATOM 858 N N . PRO A 1 111 ? 39.404 10.334 -46.529 1.00 88.75 111 PRO A N 1
ATOM 859 C CA . PRO A 1 111 ? 39.478 9.465 -45.350 1.00 88.75 111 PRO A CA 1
ATOM 860 C C . PRO A 1 111 ? 39.727 10.225 -44.041 1.00 88.75 111 PRO A C 1
ATOM 862 O O . PRO A 1 111 ? 39.362 9.749 -42.970 1.00 88.75 111 PRO A O 1
ATOM 865 N N . ALA A 1 112 ? 40.348 11.408 -44.105 1.00 92.00 112 ALA A N 1
ATOM 866 C CA . ALA A 1 112 ? 40.584 12.244 -42.932 1.00 92.00 112 ALA A CA 1
ATOM 867 C C . ALA A 1 112 ? 39.331 13.029 -42.502 1.00 92.00 112 ALA A C 1
ATOM 869 O O . ALA A 1 112 ? 39.154 13.311 -41.313 1.00 92.00 112 ALA A O 1
ATOM 870 N N . MET A 1 113 ? 38.458 13.383 -43.451 1.00 92.88 113 MET A N 1
ATOM 871 C CA . MET A 1 113 ? 37.273 14.208 -43.199 1.00 92.88 113 MET A CA 1
ATOM 872 C C . MET A 1 113 ? 36.044 13.386 -42.794 1.00 92.88 113 MET A C 1
ATOM 874 O O . MET A 1 113 ? 35.258 13.826 -41.955 1.00 92.88 113 MET A O 1
ATOM 878 N N . GLU A 1 114 ? 35.899 12.179 -43.341 1.00 94.06 114 GLU A N 1
ATOM 879 C CA . GLU A 1 114 ? 34.800 11.256 -43.042 1.00 94.06 114 GLU A CA 1
ATOM 880 C C . GLU A 1 114 ? 34.592 10.990 -41.534 1.00 94.06 114 GLU A C 1
ATOM 882 O O . GLU A 1 114 ? 33.474 11.210 -41.055 1.00 94.06 114 GLU A O 1
ATOM 887 N N . PRO A 1 115 ? 35.623 10.660 -40.723 1.00 94.81 115 PRO A N 1
ATOM 888 C CA . PRO A 1 115 ? 35.428 10.440 -39.289 1.00 94.81 115 PRO A CA 1
ATOM 889 C C . PRO A 1 115 ? 35.039 11.721 -38.538 1.00 94.81 115 PRO A C 1
ATOM 891 O O . PRO A 1 115 ? 34.338 11.654 -37.528 1.00 94.81 115 PRO A O 1
ATOM 894 N N . GLN A 1 116 ? 35.460 12.900 -39.012 1.00 95.62 116 GLN A N 1
ATOM 895 C CA . GLN A 1 116 ? 35.084 14.172 -38.385 1.00 95.62 116 GLN A CA 1
ATOM 896 C C . GLN A 1 116 ? 33.611 14.498 -38.632 1.00 95.62 116 GLN A C 1
ATOM 898 O O . GLN A 1 116 ? 32.910 14.909 -37.705 1.00 95.62 116 GLN A O 1
ATOM 903 N N . ILE A 1 117 ? 33.135 14.280 -39.861 1.00 95.00 117 ILE A N 1
ATOM 904 C CA . ILE A 1 117 ? 31.723 14.457 -40.212 1.00 95.00 117 ILE A CA 1
ATOM 905 C C . ILE A 1 117 ? 30.866 13.459 -39.438 1.00 95.00 117 ILE A C 1
ATOM 907 O O . ILE A 1 117 ? 29.873 13.867 -38.840 1.00 95.00 117 ILE A O 1
ATOM 911 N N . GLN A 1 118 ? 31.264 12.184 -39.399 1.00 97.25 118 GLN A N 1
ATOM 912 C CA . GLN A 1 118 ? 30.524 11.150 -38.680 1.00 97.25 118 GLN A CA 1
ATOM 913 C C . GLN A 1 118 ? 30.414 11.484 -37.190 1.00 97.25 118 GLN A C 1
ATOM 915 O O . GLN A 1 118 ? 29.310 11.497 -36.653 1.00 97.25 118 GLN A O 1
ATOM 920 N N . LYS A 1 119 ? 31.523 11.875 -36.549 1.00 97.06 119 LYS A N 1
ATOM 921 C CA . LYS A 1 119 ? 31.533 12.271 -35.135 1.00 97.06 119 LYS A CA 1
ATOM 922 C C . LYS A 1 119 ? 30.649 13.491 -34.855 1.00 97.06 119 LYS A C 1
ATOM 924 O O . LYS A 1 119 ? 29.950 13.524 -33.846 1.00 97.06 119 LYS A O 1
ATOM 929 N N . LEU A 1 120 ? 30.677 14.504 -35.724 1.00 97.12 120 LEU A N 1
ATOM 930 C CA . LEU A 1 120 ? 29.829 15.693 -35.574 1.00 97.12 120 LEU A CA 1
ATOM 931 C C . LEU A 1 120 ? 28.346 15.380 -35.785 1.00 97.12 120 LEU A C 1
ATOM 933 O O . LEU A 1 120 ? 27.498 15.954 -35.100 1.00 97.12 120 LEU A O 1
ATOM 937 N N . LEU A 1 121 ? 28.031 14.504 -36.738 1.00 96.25 121 LEU A N 1
ATOM 938 C CA . LEU A 1 121 ? 26.662 14.096 -37.022 1.00 96.25 121 LEU A CA 1
ATOM 939 C C . LEU A 1 121 ? 26.097 13.254 -35.875 1.00 96.25 121 LEU A C 1
ATOM 941 O O . LEU A 1 121 ? 25.002 13.544 -35.405 1.00 96.25 121 LEU A O 1
ATOM 945 N N . GLU A 1 122 ? 26.862 12.278 -35.390 1.00 97.38 122 GLU A N 1
ATOM 946 C CA . GLU A 1 122 ? 26.486 11.417 -34.268 1.00 97.38 122 GLU A CA 1
ATOM 947 C C . GLU A 1 122 ? 26.259 12.235 -32.995 1.00 97.38 122 GLU A C 1
ATOM 949 O O . GLU A 1 122 ? 25.189 12.135 -32.402 1.00 97.38 122 GLU A O 1
ATOM 954 N N . ALA A 1 123 ? 27.176 13.149 -32.652 1.00 96.31 123 ALA A N 1
ATOM 955 C CA . ALA A 1 123 ? 27.012 14.030 -31.495 1.00 96.31 123 ALA A CA 1
ATOM 956 C C . ALA A 1 123 ? 25.746 14.900 -31.592 1.00 96.31 123 ALA A C 1
ATOM 958 O O . ALA A 1 123 ? 24.997 15.015 -30.626 1.00 96.31 123 ALA A O 1
ATOM 959 N N . LYS A 1 124 ? 25.464 15.480 -32.769 1.00 96.19 124 LYS A N 1
ATOM 960 C CA . LYS A 1 124 ? 24.258 16.302 -32.972 1.00 96.19 124 LYS A CA 1
ATOM 961 C C . LYS A 1 124 ? 22.967 15.492 -32.946 1.00 96.19 124 LYS A C 1
ATOM 963 O O . LYS A 1 124 ? 21.943 16.008 -32.499 1.00 96.19 124 LYS A O 1
ATOM 968 N N . ILE A 1 125 ? 22.979 14.275 -33.490 1.00 96.19 125 ILE A N 1
ATOM 969 C CA . ILE A 1 125 ? 21.816 13.384 -33.454 1.00 96.19 125 ILE A CA 1
ATOM 970 C C . ILE A 1 125 ? 21.561 12.951 -32.014 1.00 96.19 125 ILE A C 1
ATOM 972 O O . ILE A 1 125 ? 20.424 13.049 -31.564 1.00 96.19 125 ILE A O 1
ATOM 976 N N . GLN A 1 126 ? 22.606 12.545 -31.294 1.00 97.69 126 GLN A N 1
ATOM 977 C CA . GLN A 1 126 ? 22.515 12.119 -29.905 1.00 97.69 126 GLN A CA 1
ATOM 978 C C . GLN A 1 126 ? 21.982 13.242 -29.011 1.00 97.69 126 GLN A C 1
ATOM 980 O O . GLN A 1 126 ? 20.968 13.045 -28.354 1.00 97.69 126 GLN A O 1
ATOM 985 N N . GLU A 1 127 ? 22.557 14.448 -29.084 1.00 96.69 127 GLU A N 1
ATOM 986 C CA . GLU A 1 127 ? 22.102 15.606 -28.299 1.00 96.69 127 GLU A CA 1
ATOM 987 C C . GLU A 1 127 ? 20.620 15.931 -28.557 1.00 96.69 127 GLU A C 1
ATOM 989 O O . GLU A 1 127 ? 19.842 16.142 -27.626 1.00 96.69 127 GLU A O 1
ATOM 994 N N . LYS A 1 128 ? 20.187 15.931 -29.826 1.00 96.31 128 LYS A N 1
ATOM 995 C CA . LYS A 1 128 ? 18.784 16.206 -30.172 1.00 96.31 128 LYS A CA 1
ATOM 996 C C . LYS A 1 128 ? 17.834 15.098 -29.732 1.00 96.31 128 LYS A C 1
ATOM 998 O O . LYS A 1 128 ? 16.703 15.395 -29.346 1.00 96.31 128 LYS A O 1
ATOM 1003 N N . LEU A 1 129 ? 18.250 13.842 -29.865 1.00 95.38 129 LEU A N 1
ATOM 1004 C CA . LEU A 1 129 ? 17.424 12.691 -29.524 1.00 95.38 129 LEU A CA 1
ATOM 1005 C C . LEU A 1 129 ? 17.270 12.578 -28.005 1.00 95.38 129 LEU A C 1
ATOM 1007 O O . LEU A 1 129 ? 16.144 12.453 -27.533 1.00 95.38 129 LEU A O 1
ATOM 1011 N N . GLU A 1 130 ? 18.364 12.716 -27.255 1.00 97.19 130 GLU A N 1
ATOM 1012 C CA . GLU A 1 130 ? 18.365 12.727 -25.789 1.00 97.19 130 GLU A CA 1
ATOM 1013 C C . GLU A 1 130 ? 17.486 13.859 -25.253 1.00 97.19 130 GLU A C 1
ATOM 1015 O O . GLU A 1 130 ? 16.548 13.587 -24.508 1.00 97.19 130 GLU A O 1
ATOM 1020 N N . ALA A 1 131 ? 17.672 15.097 -25.729 1.00 95.44 131 ALA A N 1
ATOM 1021 C CA . ALA A 1 131 ? 16.855 16.231 -25.290 1.00 95.44 131 ALA A CA 1
ATOM 1022 C C . ALA A 1 131 ? 15.356 16.051 -25.602 1.00 95.44 131 ALA A C 1
ATOM 1024 O O . ALA A 1 131 ? 14.491 16.485 -24.837 1.00 95.44 131 ALA A O 1
ATOM 1025 N N . LYS A 1 132 ? 15.016 15.416 -26.734 1.00 96.06 132 LYS A N 1
ATOM 1026 C CA . LYS A 1 132 ? 13.617 15.143 -27.096 1.00 96.06 132 LYS A CA 1
ATOM 1027 C C . LYS A 1 132 ? 13.014 14.045 -26.221 1.00 96.06 132 LYS A C 1
ATOM 1029 O O . LYS A 1 132 ? 11.874 14.202 -25.785 1.00 96.06 132 LYS A O 1
ATOM 1034 N N . ILE A 1 133 ? 13.755 12.963 -25.978 1.00 95.50 133 ILE A N 1
ATOM 1035 C CA . ILE A 1 133 ? 13.314 11.848 -25.131 1.00 95.50 133 ILE A CA 1
ATOM 1036 C C . ILE A 1 133 ? 13.136 12.323 -23.693 1.00 95.50 133 ILE A C 1
ATOM 1038 O O . ILE A 1 133 ? 12.083 12.079 -23.114 1.00 95.50 133 ILE A O 1
ATOM 1042 N N . GLU A 1 134 ? 14.110 13.050 -23.146 1.00 97.62 134 GLU A N 1
ATOM 1043 C CA . GLU A 1 134 ? 14.062 13.576 -21.780 1.00 97.62 134 GLU A CA 1
ATOM 1044 C C . GLU A 1 134 ? 12.837 14.472 -21.582 1.00 97.62 134 GLU A C 1
ATOM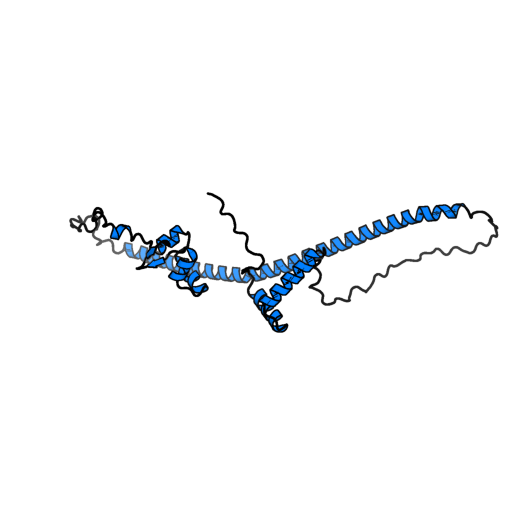 1046 O O . GLU A 1 134 ? 12.013 14.205 -20.708 1.00 97.62 134 GLU A O 1
ATOM 1051 N N . LYS A 1 135 ? 12.624 15.443 -22.479 1.00 96.00 135 LYS A N 1
ATOM 1052 C CA . LYS A 1 135 ? 11.462 16.339 -22.412 1.00 96.00 135 LYS A CA 1
ATOM 1053 C C . LYS A 1 135 ? 10.125 15.598 -22.521 1.00 96.00 135 LYS A C 1
ATOM 1055 O O . LYS A 1 135 ? 9.162 15.960 -21.848 1.00 96.00 135 LYS A O 1
ATOM 1060 N N . GLN A 1 136 ? 10.028 14.594 -23.394 1.00 96.12 136 GLN A N 1
ATOM 1061 C CA . GLN A 1 136 ? 8.797 13.811 -23.541 1.00 96.12 136 GLN A CA 1
ATOM 1062 C C . GLN A 1 136 ? 8.532 12.922 -22.325 1.00 96.12 136 GLN A C 1
ATOM 1064 O O . GLN A 1 136 ? 7.384 12.792 -21.897 1.00 96.12 136 GLN A O 1
ATOM 1069 N N . LEU A 1 137 ? 9.579 12.312 -21.775 1.00 93.88 137 LEU A N 1
ATOM 1070 C CA . LEU A 1 137 ? 9.482 11.432 -20.621 1.00 93.88 137 LEU A CA 1
ATOM 1071 C C . LEU A 1 137 ? 9.120 12.221 -19.359 1.00 93.88 137 LEU A C 1
ATOM 1073 O O . LEU A 1 137 ? 8.223 11.802 -18.631 1.00 93.88 137 LEU A O 1
ATOM 1077 N N . GLU A 1 138 ? 9.732 13.388 -19.154 1.00 97.56 138 GLU A N 1
ATOM 1078 C CA . GLU A 1 138 ? 9.408 14.296 -18.052 1.00 97.56 138 GLU A CA 1
ATOM 1079 C C . GLU A 1 138 ? 7.941 14.744 -18.110 1.00 97.56 138 GLU A C 1
ATOM 1081 O O . GLU A 1 138 ? 7.196 14.514 -17.158 1.00 97.56 138 GLU A O 1
ATOM 1086 N N . ALA A 1 139 ? 7.478 15.243 -19.264 1.00 95.81 139 ALA A N 1
ATOM 1087 C CA . ALA A 1 139 ? 6.085 15.660 -19.442 1.00 95.81 139 ALA A CA 1
ATOM 1088 C C . ALA A 1 139 ? 5.083 14.512 -19.212 1.00 95.81 139 ALA A C 1
ATOM 1090 O O . ALA A 1 139 ? 4.014 14.708 -18.632 1.00 95.81 139 ALA A O 1
ATOM 1091 N N . ARG A 1 140 ? 5.419 13.290 -19.647 1.00 95.44 140 ARG A N 1
ATOM 1092 C CA . ARG A 1 140 ? 4.551 12.117 -19.468 1.00 95.44 140 ARG A CA 1
ATOM 1093 C C . ARG A 1 140 ? 4.505 11.648 -18.015 1.00 95.44 140 ARG A C 1
ATOM 1095 O O . ARG A 1 140 ? 3.447 11.225 -17.547 1.00 95.44 140 ARG A O 1
ATOM 1102 N N . ILE A 1 141 ? 5.635 11.690 -17.311 1.00 94.50 141 ILE A N 1
ATOM 1103 C CA . ILE A 1 141 ? 5.697 11.360 -15.884 1.00 94.50 141 ILE A CA 1
ATOM 1104 C C . ILE A 1 141 ? 4.899 12.385 -15.080 1.00 94.50 141 ILE A C 1
ATOM 1106 O O . ILE A 1 141 ? 4.094 11.978 -14.244 1.00 94.50 141 ILE A O 1
ATOM 1110 N N . GLU A 1 142 ? 5.074 13.676 -15.360 1.00 97.81 142 GLU A N 1
ATOM 1111 C CA . GLU A 1 142 ? 4.366 14.758 -14.675 1.00 97.81 142 GLU A CA 1
ATOM 1112 C C . GLU A 1 142 ? 2.847 14.621 -14.839 1.00 97.81 142 GLU A C 1
ATOM 1114 O O . GLU A 1 142 ? 2.140 14.513 -13.837 1.00 97.81 142 GLU A O 1
ATOM 1119 N N . ALA A 1 143 ? 2.358 14.448 -16.073 1.00 95.50 143 ALA A N 1
ATOM 1120 C CA . ALA A 1 143 ? 0.933 14.246 -16.340 1.00 95.50 143 ALA A CA 1
ATOM 1121 C C . ALA A 1 143 ? 0.362 13.006 -15.624 1.00 95.50 143 ALA A C 1
ATOM 1123 O O . ALA A 1 143 ? -0.732 13.048 -15.063 1.00 95.50 143 ALA A O 1
ATOM 1124 N N . ARG A 1 144 ? 1.109 11.891 -15.586 1.00 92.19 144 ARG A N 1
ATOM 1125 C CA . ARG A 1 144 ? 0.659 10.658 -14.911 1.00 92.19 144 ARG A CA 1
ATOM 1126 C C . ARG A 1 144 ? 0.661 10.791 -13.387 1.00 92.19 144 ARG A C 1
ATOM 1128 O O . ARG A 1 144 ? -0.121 10.118 -12.711 1.00 92.19 144 ARG A O 1
ATOM 1135 N N . ILE A 1 145 ? 1.575 11.583 -12.828 1.00 95.38 145 ILE A N 1
ATOM 1136 C CA . ILE A 1 145 ? 1.591 11.895 -11.395 1.00 95.38 145 ILE A CA 1
ATOM 1137 C C . ILE A 1 145 ? 0.398 12.787 -11.057 1.00 95.38 145 ILE A C 1
ATOM 1139 O O . ILE A 1 145 ? -0.306 12.478 -10.098 1.00 95.38 145 ILE A O 1
ATOM 1143 N N . GLU A 1 146 ? 0.152 13.829 -11.850 1.00 97.94 146 GLU A N 1
ATOM 1144 C CA . GLU A 1 146 ? -0.964 14.759 -11.669 1.00 97.94 146 GLU A CA 1
ATOM 1145 C C . GLU A 1 146 ? -2.313 14.028 -11.720 1.00 97.94 146 GLU A C 1
ATOM 1147 O O . GLU A 1 146 ? -3.067 14.089 -10.754 1.00 97.94 146 GLU A O 1
ATOM 1152 N N . GLU A 1 147 ? -2.556 13.207 -12.747 1.00 96.44 147 GLU A N 1
ATOM 1153 C CA . GLU A 1 147 ? -3.778 12.397 -12.877 1.00 96.44 147 GLU A CA 1
ATOM 1154 C C . GLU A 1 147 ? -4.004 11.478 -11.661 1.00 96.44 147 GLU A C 1
ATOM 1156 O O . GLU A 1 147 ? -5.105 11.385 -11.114 1.00 96.44 147 GLU A O 1
ATOM 1161 N N . LYS A 1 148 ? -2.946 10.805 -11.186 1.00 94.75 148 LYS A N 1
ATOM 1162 C CA . LYS A 1 148 ? -3.038 9.916 -10.017 1.00 94.75 148 LYS A CA 1
ATOM 1163 C C . LYS A 1 148 ? -3.239 10.666 -8.706 1.00 94.75 148 LYS A C 1
ATOM 1165 O O . LYS A 1 148 ? -3.780 10.079 -7.765 1.00 94.75 148 LYS A O 1
ATOM 1170 N N . LEU A 1 149 ? -2.723 11.886 -8.590 1.00 96.00 149 LEU A N 1
ATOM 1171 C CA . LEU A 1 149 ? -2.941 12.727 -7.419 1.00 96.00 149 LEU A CA 1
ATOM 1172 C C . LEU A 1 149 ? -4.370 13.261 -7.414 1.00 96.00 149 LEU A C 1
ATOM 1174 O O . LEU A 1 149 ? -5.017 13.152 -6.377 1.00 96.00 149 LEU A O 1
ATOM 1178 N N . GLU A 1 150 ? -4.872 13.722 -8.557 1.00 98.00 150 GLU A N 1
ATOM 1179 C CA . GLU A 1 150 ? -6.242 14.214 -8.710 1.00 98.00 150 GLU A CA 1
ATOM 1180 C C . GLU A 1 150 ? -7.264 13.130 -8.345 1.00 98.00 150 GLU A C 1
ATOM 1182 O O . GLU A 1 150 ? -8.096 13.339 -7.466 1.00 98.00 150 GLU A O 1
ATOM 1187 N N . ALA A 1 151 ? -7.116 11.914 -8.884 1.00 94.62 151 ALA A N 1
ATOM 1188 C CA . ALA A 1 151 ? -8.001 10.793 -8.552 1.00 94.62 151 ALA A CA 1
ATOM 1189 C C . ALA A 1 151 ? -7.998 10.454 -7.047 1.00 94.62 151 ALA A C 1
ATOM 1191 O O . ALA A 1 151 ? -9.031 10.157 -6.451 1.00 94.62 151 ALA A O 1
ATOM 1192 N N . LYS A 1 152 ? -6.831 10.528 -6.390 1.00 96.19 152 LYS A N 1
ATOM 1193 C CA . LYS A 1 152 ? -6.735 10.303 -4.939 1.00 96.19 152 LYS A CA 1
ATOM 1194 C C . LYS A 1 152 ? -7.332 11.442 -4.120 1.00 96.19 152 LYS A C 1
ATOM 1196 O O . LYS A 1 152 ? -7.782 11.193 -3.004 1.00 96.19 152 LYS A O 1
ATOM 1201 N N . ILE A 1 153 ? -7.268 12.675 -4.617 1.00 96.94 153 ILE A N 1
ATOM 1202 C CA . ILE A 1 153 ? -7.907 13.829 -3.983 1.00 96.94 153 ILE A CA 1
ATOM 1203 C C . ILE A 1 153 ? -9.427 13.660 -4.064 1.00 96.94 153 ILE A C 1
ATOM 1205 O O . ILE A 1 153 ? -10.085 13.770 -3.028 1.00 96.94 153 ILE A O 1
ATOM 1209 N N . GLU A 1 154 ? -9.953 13.280 -5.230 1.00 97.81 154 GLU A N 1
ATOM 1210 C CA . GLU A 1 154 ? -11.377 12.992 -5.444 1.00 97.81 154 GLU A CA 1
ATOM 1211 C C . GLU A 1 154 ? -11.882 11.881 -4.503 1.00 97.81 154 GLU A C 1
ATOM 1213 O O . GLU A 1 154 ? -12.912 12.035 -3.845 1.00 97.81 154 GLU A O 1
ATOM 1218 N N . ASP A 1 155 ? -11.101 10.811 -4.309 1.00 95.12 155 ASP A N 1
ATOM 1219 C CA . ASP A 1 155 ? -11.420 9.736 -3.355 1.00 95.12 155 ASP A CA 1
ATOM 1220 C C . ASP A 1 155 ? -11.476 10.204 -1.880 1.00 95.12 155 ASP A C 1
ATOM 1222 O O . ASP A 1 155 ? -12.161 9.598 -1.044 1.00 95.12 155 ASP A O 1
ATOM 1226 N N . ILE A 1 156 ? -10.758 11.275 -1.517 1.00 97.56 156 ILE A N 1
ATOM 1227 C CA . ILE A 1 156 ? -10.706 11.811 -0.144 1.00 97.56 156 ILE A CA 1
ATOM 1228 C C . ILE A 1 156 ? -11.890 12.748 0.151 1.00 97.56 156 ILE A C 1
ATOM 1230 O O . ILE A 1 156 ? -12.353 12.800 1.299 1.00 97.56 156 ILE A O 1
ATOM 1234 N N . GLU A 1 157 ? -12.433 13.449 -0.845 1.00 98.00 157 GLU A N 1
ATOM 1235 C CA . GLU A 1 157 ? -13.583 14.353 -0.683 1.00 98.00 157 GLU A CA 1
ATOM 1236 C C . GLU A 1 157 ? -14.802 13.732 0.037 1.00 98.00 157 GLU A C 1
ATOM 1238 O O . GLU A 1 157 ? -15.293 14.329 1.009 1.00 98.00 157 GLU A O 1
ATOM 1243 N N . PRO A 1 158 ? -15.291 12.521 -0.312 1.00 97.12 158 PRO A N 1
ATOM 1244 C CA . PRO A 1 158 ? -16.430 11.921 0.384 1.00 97.12 158 PRO A CA 1
ATOM 1245 C C . PRO A 1 158 ? -16.116 11.593 1.851 1.00 97.12 158 PRO A C 1
ATOM 1247 O O . PRO A 1 158 ? -17.005 11.648 2.710 1.00 97.12 158 PRO A O 1
ATOM 1250 N N . ILE A 1 159 ? -14.855 11.285 2.174 1.00 97.56 159 ILE A N 1
ATOM 1251 C CA . ILE A 1 159 ? -14.413 11.046 3.554 1.00 97.56 159 ILE A CA 1
ATOM 1252 C C . ILE A 1 159 ? -14.498 12.350 4.354 1.00 97.56 159 ILE A C 1
ATOM 1254 O O . ILE A 1 159 ? -15.028 12.346 5.470 1.00 97.56 159 ILE A O 1
ATOM 1258 N N . ILE A 1 160 ? -14.046 13.468 3.777 1.00 98.19 160 ILE A N 1
ATOM 1259 C CA . ILE A 1 160 ? -14.153 14.796 4.394 1.00 98.19 160 ILE A CA 1
ATOM 1260 C C . ILE A 1 160 ? -15.623 15.143 4.653 1.00 98.19 160 ILE A C 1
ATOM 1262 O O . ILE A 1 160 ? -15.973 15.502 5.781 1.00 98.19 160 ILE A O 1
ATOM 1266 N N . HIS A 1 161 ? -16.506 14.957 3.669 1.00 97.94 161 HIS A N 1
ATOM 1267 C CA . HIS A 1 161 ? -17.940 15.207 3.840 1.00 97.94 161 HIS A CA 1
ATOM 1268 C C . HIS A 1 161 ? -18.572 14.349 4.941 1.00 97.94 161 HIS A C 1
ATOM 1270 O O . HIS A 1 161 ? -19.361 14.844 5.755 1.00 97.94 161 HIS A O 1
ATOM 1276 N N . ARG A 1 162 ? -18.193 13.070 5.034 1.00 97.88 162 ARG A N 1
ATOM 1277 C CA . ARG A 1 162 ? -18.657 12.184 6.108 1.00 97.88 162 ARG A CA 1
ATOM 1278 C C . ARG A 1 162 ? -18.221 12.689 7.482 1.00 97.88 162 ARG A C 1
ATOM 1280 O O . ARG A 1 162 ? -19.048 12.742 8.395 1.00 97.88 162 ARG A O 1
ATOM 1287 N N . ILE A 1 163 ? -16.956 13.079 7.628 1.00 97.69 163 ILE A N 1
ATOM 1288 C CA . ILE A 1 163 ? -16.417 13.617 8.884 1.00 97.69 163 ILE A CA 1
ATOM 1289 C C . ILE A 1 163 ? -17.140 14.917 9.257 1.00 97.69 163 ILE A C 1
ATOM 1291 O O . ILE A 1 163 ? -17.599 15.055 10.390 1.00 97.69 163 ILE A O 1
ATOM 1295 N N . GLN A 1 164 ? -17.330 15.837 8.308 1.00 98.19 164 GLN A N 1
ATOM 1296 C CA . GLN A 1 164 ? -18.067 17.087 8.527 1.00 98.19 164 GLN A CA 1
ATOM 1297 C C . GLN A 1 164 ? -19.509 16.839 8.995 1.00 98.19 164 GLN A C 1
ATOM 1299 O O . GLN A 1 164 ? -19.993 17.503 9.919 1.00 98.19 164 GLN A O 1
ATOM 1304 N N . SER A 1 165 ? -20.189 15.840 8.422 1.00 98.12 165 SER A N 1
ATOM 1305 C CA . SER A 1 165 ? -21.524 15.432 8.870 1.00 98.12 165 SER A CA 1
ATOM 1306 C C . SER A 1 165 ? -21.506 14.895 10.306 1.00 98.12 165 SER A C 1
ATOM 1308 O O . SER A 1 165 ? -22.382 15.232 11.105 1.00 98.12 165 SER A O 1
ATOM 1310 N N . GLN A 1 166 ? -20.516 14.074 10.667 1.00 97.94 166 GLN A N 1
ATOM 1311 C CA . GLN A 1 166 ? -20.383 13.536 12.025 1.00 97.94 166 GLN A CA 1
ATOM 1312 C C . GLN A 1 166 ? -20.099 14.636 13.053 1.00 97.94 166 GLN A C 1
ATOM 1314 O O . GLN A 1 166 ? -20.746 14.668 14.101 1.00 97.94 166 GLN A O 1
ATOM 1319 N N . VAL A 1 167 ? -19.195 15.570 12.741 1.00 97.94 167 VAL A N 1
ATOM 1320 C CA . VAL A 1 167 ? -18.912 16.742 13.585 1.00 97.94 167 VAL A CA 1
ATOM 1321 C C . VAL A 1 167 ? -20.183 17.566 13.789 1.00 97.94 167 VAL A C 1
ATOM 1323 O O . VAL A 1 167 ? -20.548 17.853 14.926 1.00 97.94 167 VAL A O 1
ATOM 1326 N N . SER A 1 168 ? -20.937 17.836 12.721 1.00 98.19 168 SER A N 1
ATOM 1327 C CA . SER A 1 168 ? -22.210 18.567 12.802 1.00 98.19 168 SER A CA 1
ATOM 1328 C C . SER A 1 168 ? -23.249 17.874 13.694 1.00 98.19 168 SER A C 1
ATOM 1330 O O . SER A 1 168 ? -24.002 18.528 14.419 1.00 98.19 168 SER A O 1
ATOM 1332 N N . GLN A 1 169 ? -23.314 16.540 13.667 1.00 98.38 169 GLN A N 1
ATOM 1333 C CA . GLN A 1 169 ? -24.193 15.773 14.555 1.00 98.38 169 GLN A CA 1
ATOM 1334 C C . GLN A 1 169 ? -23.742 15.841 16.017 1.00 98.38 169 GLN A C 1
ATOM 1336 O O . GLN A 1 169 ? -24.586 15.944 16.909 1.00 98.38 169 GLN A O 1
ATOM 1341 N N . LEU A 1 170 ? -22.432 15.777 16.269 1.00 98.06 170 LEU A N 1
ATOM 1342 C CA . LEU A 1 170 ? -21.869 15.898 17.612 1.00 98.06 170 LEU A CA 1
ATOM 1343 C C . LEU A 1 170 ? -22.126 17.285 18.200 1.00 98.06 170 LEU A C 1
ATOM 1345 O O . LEU A 1 170 ? -22.596 17.355 19.332 1.00 98.06 170 LEU A O 1
ATOM 1349 N N . SER A 1 171 ? -21.941 18.357 17.425 1.00 98.00 171 SER A N 1
ATOM 1350 C CA . SER A 1 171 ? -22.272 19.724 17.851 1.00 98.00 171 SER A CA 1
ATOM 1351 C C . SER A 1 171 ? -23.737 19.841 18.282 1.00 98.00 171 SER A C 1
ATOM 1353 O O . SER A 1 171 ? -24.014 20.234 19.407 1.00 98.00 171 SER A O 1
ATOM 1355 N N . LYS A 1 172 ? -24.687 19.335 17.479 1.00 98.38 172 LYS A N 1
ATOM 1356 C CA . LYS A 1 172 ? -26.119 19.328 17.850 1.00 98.38 172 LYS A CA 1
ATOM 1357 C C . LYS A 1 172 ? -26.422 18.540 19.128 1.00 98.38 172 LYS A C 1
ATOM 1359 O O . LYS A 1 172 ? -27.402 18.817 19.820 1.00 98.38 172 LYS A O 1
ATOM 1364 N N . ARG A 1 173 ? -25.659 17.479 19.408 1.00 98.25 173 ARG A N 1
ATOM 1365 C CA . ARG A 1 173 ? -25.804 16.704 20.651 1.00 98.25 173 ARG A CA 1
ATOM 1366 C C . ARG A 1 173 ? -25.233 17.470 21.836 1.00 98.25 173 ARG A C 1
ATOM 1368 O O . ARG A 1 173 ? -25.841 17.413 22.900 1.00 98.25 173 ARG A O 1
ATOM 1375 N N . LEU A 1 174 ? -24.122 18.176 21.644 1.00 98.31 174 LEU A N 1
ATOM 1376 C CA . LEU A 1 174 ? -23.511 19.025 22.659 1.00 98.31 174 LEU A CA 1
ATOM 1377 C C . LEU A 1 174 ? -24.465 20.151 23.070 1.00 98.31 174 LEU A C 1
ATOM 1379 O O . LEU A 1 174 ? -24.762 20.257 24.255 1.00 98.31 174 LEU A O 1
ATOM 1383 N N . ASP A 1 175 ? -25.076 20.849 22.107 1.00 98.31 175 ASP A N 1
ATOM 1384 C CA . ASP A 1 175 ? -26.069 21.902 22.377 1.00 98.31 175 ASP A CA 1
ATOM 1385 C C . ASP A 1 175 ? -27.235 21.387 23.242 1.00 98.31 175 ASP A C 1
ATOM 1387 O O . ASP A 1 175 ? -27.727 22.060 24.148 1.00 98.31 175 ASP A O 1
ATOM 1391 N N . LYS A 1 176 ? -27.688 20.150 22.995 1.00 98.38 176 LYS A N 1
ATOM 1392 C CA . LYS A 1 176 ? -28.738 19.509 23.806 1.00 98.38 176 LYS A CA 1
ATOM 1393 C C . LYS A 1 176 ? -28.267 19.208 25.224 1.00 98.38 176 LYS A C 1
ATOM 1395 O O . LYS A 1 176 ? -29.050 19.359 26.159 1.00 98.38 176 LYS A O 1
ATOM 1400 N N . VAL A 1 177 ? -27.028 18.746 25.389 1.00 98.06 177 VAL A N 1
ATOM 1401 C CA . VAL A 1 177 ? -26.451 18.490 26.714 1.00 98.06 177 VAL A CA 1
ATOM 1402 C C . VAL A 1 177 ? -26.319 19.796 27.489 1.00 98.06 177 VAL A C 1
ATOM 1404 O O . VAL A 1 177 ? -26.732 19.838 28.644 1.00 98.06 177 VAL A O 1
ATOM 1407 N N . GLU A 1 178 ? -25.841 20.865 26.855 1.00 97.88 178 GLU A N 1
ATOM 1408 C CA . GLU A 1 178 ? -25.751 22.195 27.466 1.00 97.88 178 GLU A CA 1
ATOM 1409 C C . GLU A 1 178 ? -27.125 22.689 27.936 1.00 97.88 178 GLU A C 1
ATOM 1411 O O . GLU A 1 178 ? -27.290 23.026 29.108 1.00 97.88 178 GLU A O 1
ATOM 1416 N N . GLN A 1 179 ? -28.158 22.576 27.094 1.00 97.88 179 GLN A N 1
ATOM 1417 C CA . GLN A 1 179 ? -29.535 22.909 27.486 1.00 97.88 179 GLN A CA 1
ATOM 1418 C C . GLN A 1 179 ? -30.048 22.082 28.675 1.00 97.88 179 GLN A C 1
ATOM 1420 O O . GLN A 1 179 ? -30.807 22.588 29.504 1.00 97.88 179 GLN A O 1
ATOM 1425 N N . ILE A 1 180 ? -29.691 20.795 28.763 1.00 96.75 180 ILE A N 1
ATOM 1426 C CA . ILE A 1 180 ? -30.058 19.945 29.905 1.00 96.75 180 ILE A CA 1
ATOM 1427 C C . ILE A 1 180 ? -29.331 20.425 31.164 1.00 96.75 180 ILE A C 1
ATOM 1429 O O . ILE A 1 180 ? -29.962 20.581 32.209 1.00 96.75 180 ILE A O 1
ATOM 1433 N N . VAL A 1 181 ? -28.030 20.696 31.067 1.00 96.50 181 VAL A N 1
ATOM 1434 C CA . VAL A 1 181 ? -27.212 21.188 32.183 1.00 96.50 181 VAL A CA 1
ATOM 1435 C C . VAL A 1 181 ? -27.756 22.513 32.719 1.00 96.50 181 VAL A C 1
ATOM 1437 O O . VAL A 1 181 ? -27.907 22.654 33.934 1.00 96.50 181 VAL A O 1
ATOM 1440 N N . ASP A 1 182 ? -28.127 23.447 31.847 1.00 95.62 182 ASP A N 1
ATOM 1441 C CA . ASP A 1 182 ? -28.695 24.734 32.257 1.00 95.62 182 ASP A CA 1
ATOM 1442 C C . ASP A 1 182 ? -30.052 24.577 32.956 1.00 95.62 182 ASP A C 1
ATOM 1444 O O . ASP A 1 182 ? -30.302 25.217 33.982 1.00 95.62 182 ASP A O 1
ATOM 1448 N N . LYS A 1 183 ? -30.900 23.646 32.493 1.00 95.19 183 LYS A N 1
ATOM 1449 C CA . LYS A 1 183 ? -32.153 23.292 33.185 1.00 95.19 183 LYS A CA 1
ATOM 1450 C C . LYS A 1 183 ? -31.900 22.738 34.589 1.00 95.19 183 LYS A C 1
ATOM 1452 O O . LYS A 1 183 ? -32.607 23.110 35.525 1.00 95.19 183 LYS A O 1
ATOM 1457 N N . PHE A 1 184 ? -30.891 21.882 34.762 1.00 93.75 184 PHE A N 1
ATOM 1458 C CA . PHE A 1 184 ? -30.527 21.346 36.078 1.00 93.75 184 PHE A CA 1
ATOM 1459 C C . PHE A 1 184 ? -29.954 22.417 37.014 1.00 93.75 184 PHE A C 1
ATOM 1461 O O . PHE A 1 184 ? -30.284 22.423 38.202 1.00 93.75 184 PHE A O 1
ATOM 1468 N N . LYS A 1 185 ? -29.140 23.347 36.497 1.00 91.31 185 LYS A N 1
ATOM 1469 C CA . LYS A 1 185 ? -28.615 24.476 37.283 1.00 91.31 185 LYS A CA 1
ATOM 1470 C C . LYS A 1 185 ? -29.737 25.394 37.773 1.00 91.31 185 LYS A C 1
ATOM 1472 O O . LYS A 1 185 ? -29.747 25.758 38.945 1.00 91.31 185 LYS A O 1
ATOM 1477 N N . GLY A 1 186 ? -30.711 25.707 36.916 1.00 86.44 186 GLY A N 1
ATOM 1478 C CA . GLY A 1 186 ? -31.868 26.527 37.290 1.00 86.44 186 GLY A CA 1
ATOM 1479 C C . GLY A 1 186 ? -32.826 25.858 38.287 1.00 86.44 186 GLY A C 1
ATOM 1480 O O . GLY A 1 186 ? -33.520 26.552 39.023 1.00 86.44 186 GLY A O 1
ATOM 1481 N N . ALA A 1 187 ? -32.872 24.523 38.341 1.00 82.06 187 ALA A N 1
ATOM 1482 C CA . ALA A 1 187 ? -33.752 23.792 39.256 1.00 82.06 187 ALA A CA 1
ATOM 1483 C C . ALA A 1 187 ? -33.225 23.722 40.702 1.00 82.06 187 ALA A C 1
ATOM 1485 O O . ALA A 1 187 ? -34.029 23.678 41.634 1.00 82.06 187 ALA A O 1
ATOM 1486 N N . LYS A 1 188 ? -31.898 23.732 40.911 1.00 66.50 188 LYS A N 1
ATOM 1487 C CA . LYS A 1 188 ? -31.302 23.665 42.260 1.00 66.50 188 LYS A CA 1
ATOM 1488 C C . LYS A 1 188 ? -31.578 24.915 43.102 1.00 66.50 188 LYS A C 1
ATOM 1490 O O . LYS A 1 188 ? -31.854 24.797 44.286 1.00 66.50 188 LYS A O 1
ATOM 1495 N N . THR A 1 189 ? -31.655 26.097 42.494 1.00 63.53 189 THR A N 1
ATOM 1496 C CA . THR A 1 189 ? -31.832 27.358 43.240 1.00 63.53 189 THR A CA 1
ATOM 1497 C C . THR A 1 189 ? -33.222 27.557 43.862 1.00 63.53 189 THR A C 1
ATOM 1499 O O . THR A 1 189 ? -33.420 28.530 44.584 1.00 63.53 189 THR A O 1
ATOM 1502 N N . LYS A 1 190 ? -34.195 26.662 43.625 1.00 60.88 190 LYS A N 1
ATOM 1503 C CA . LYS A 1 190 ? -35.553 26.757 44.200 1.00 60.88 190 LYS A CA 1
ATOM 1504 C C . LYS A 1 190 ? -35.863 25.766 45.329 1.00 60.88 190 LYS A C 1
ATOM 1506 O O . LYS A 1 190 ? -36.959 25.849 45.875 1.00 60.88 190 LYS A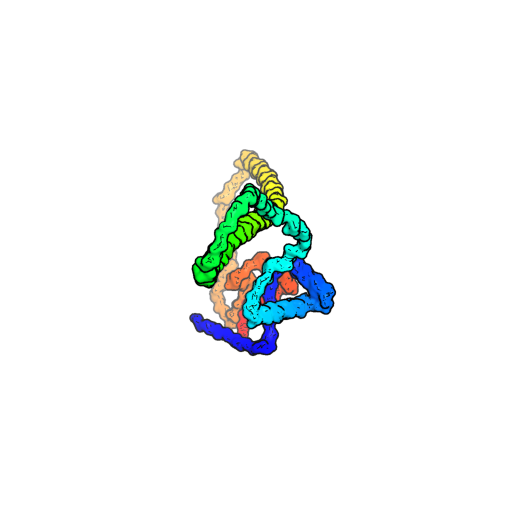 O 1
ATOM 1511 N N . LYS A 1 191 ? -34.960 24.842 45.683 1.00 57.28 191 LYS A N 1
ATOM 1512 C CA . LYS A 1 191 ? -35.230 23.807 46.708 1.00 57.28 191 LYS A CA 1
ATOM 1513 C C . LYS A 1 191 ? -34.276 23.788 47.907 1.00 57.28 191 LYS A C 1
ATOM 1515 O O . LYS A 1 191 ? -34.473 22.974 48.803 1.00 57.28 191 LYS A O 1
ATOM 1520 N N . ASP A 1 192 ? -33.326 24.713 47.978 1.00 49.56 192 ASP A N 1
ATOM 1521 C CA . ASP A 1 192 ? -32.313 24.742 49.042 1.00 49.56 192 ASP A CA 1
ATOM 1522 C C . ASP A 1 192 ? -32.753 25.490 50.319 1.00 49.56 192 ASP A C 1
ATOM 1524 O O . ASP A 1 192 ? -31.915 26.028 51.033 1.00 49.56 192 ASP A O 1
ATOM 1528 N N . SER A 1 193 ? -34.050 25.510 50.660 1.00 57.00 193 SER A N 1
ATOM 1529 C CA . SER A 1 193 ? -34.461 25.886 52.026 1.00 57.00 193 SER A CA 1
ATOM 1530 C C . SER A 1 193 ? -34.560 24.702 52.995 1.00 57.00 193 SER A C 1
ATOM 1532 O O . SER A 1 193 ? -34.677 24.956 54.184 1.00 57.00 193 SER A O 1
ATOM 1534 N N . ASP A 1 194 ? -34.477 23.445 52.528 1.00 58.69 194 ASP A N 1
ATOM 1535 C CA . ASP A 1 194 ? -34.683 22.253 53.383 1.00 58.69 194 ASP A CA 1
ATOM 1536 C C . ASP A 1 194 ? -33.600 21.158 53.263 1.00 58.69 194 ASP A C 1
ATOM 1538 O O . ASP A 1 194 ? -33.754 20.066 53.815 1.00 58.69 194 ASP A O 1
ATOM 1542 N N . PHE A 1 195 ? -32.483 21.398 52.566 1.00 53.06 195 PHE A N 1
ATOM 1543 C CA . PHE A 1 195 ? -31.386 20.423 52.557 1.00 53.06 195 PHE A CA 1
ATOM 1544 C C . PHE A 1 195 ? -30.550 20.536 53.837 1.00 53.06 195 PHE A C 1
ATOM 1546 O O . PHE A 1 195 ? -29.761 21.459 54.017 1.00 53.06 195 PHE A O 1
ATOM 1553 N N . ILE A 1 196 ? -30.755 19.559 54.722 1.00 56.84 196 ILE A N 1
ATOM 1554 C CA . ILE A 1 196 ? -29.958 19.291 55.920 1.00 56.84 196 ILE A CA 1
ATOM 1555 C C . ILE A 1 196 ? -28.494 19.095 55.510 1.00 56.84 196 ILE A C 1
ATOM 1557 O O . ILE A 1 196 ? -28.186 18.289 54.631 1.00 56.84 196 ILE A O 1
ATOM 1561 N N . ASP A 1 197 ? -27.604 19.836 56.162 1.00 50.62 197 ASP A N 1
ATOM 1562 C CA . ASP A 1 197 ? -26.157 19.787 55.982 1.00 50.62 197 ASP A CA 1
ATOM 1563 C C . ASP A 1 197 ? -25.601 18.409 56.402 1.00 50.62 197 ASP A C 1
ATOM 1565 O O . ASP A 1 197 ? -25.404 18.113 57.581 1.00 50.62 197 ASP A O 1
ATOM 1569 N N . VAL A 1 198 ? -25.390 17.518 55.427 1.00 54.09 198 VAL A N 1
ATOM 1570 C CA . VAL A 1 198 ? -24.892 16.142 55.641 1.00 54.09 198 VAL A CA 1
ATOM 1571 C C . VAL A 1 198 ? -23.424 16.125 56.103 1.00 54.09 198 VAL A C 1
ATOM 1573 O O . VAL A 1 198 ? -22.935 15.091 56.551 1.00 54.09 198 VAL A O 1
ATOM 1576 N N . ALA A 1 199 ? -22.722 17.264 56.085 1.00 49.38 199 ALA A N 1
ATOM 1577 C CA . ALA A 1 199 ? -21.384 17.375 56.669 1.00 49.38 199 ALA A CA 1
ATOM 1578 C C . ALA A 1 199 ? -21.380 17.350 58.214 1.00 49.38 199 ALA A C 1
ATOM 1580 O O . ALA A 1 199 ? -20.309 17.268 58.811 1.00 49.38 199 ALA A O 1
ATOM 1581 N N . ALA A 1 200 ? -22.550 17.390 58.866 1.00 52.31 200 ALA A N 1
ATOM 1582 C CA . ALA A 1 200 ? -22.677 17.430 60.325 1.00 52.31 200 ALA A CA 1
ATOM 1583 C C . ALA A 1 200 ? -23.207 16.130 60.965 1.00 52.31 200 ALA A C 1
ATOM 1585 O O . ALA A 1 200 ? -23.581 16.151 62.137 1.00 52.31 200 ALA A O 1
ATOM 1586 N N . VAL A 1 201 ? -23.249 15.001 60.245 1.00 46.75 201 VAL A N 1
ATOM 1587 C CA . VAL A 1 201 ? -23.589 13.701 60.853 1.00 46.75 201 VAL A CA 1
ATOM 1588 C C . VAL A 1 201 ? -22.294 13.008 61.299 1.00 46.75 201 VAL A C 1
ATOM 1590 O O . VAL A 1 201 ? -21.516 12.591 60.437 1.00 46.75 201 VAL A O 1
ATOM 1593 N N . PRO A 1 202 ? -22.030 12.860 62.613 1.00 48.84 202 PRO A N 1
ATOM 1594 C CA . PRO A 1 202 ? -20.938 12.024 63.089 1.00 48.84 202 PRO A CA 1
ATOM 1595 C C . PRO A 1 202 ? -21.261 10.582 62.701 1.00 48.84 202 PRO A C 1
ATOM 1597 O O . PRO A 1 202 ? -22.265 10.018 63.136 1.00 48.84 202 PRO A O 1
ATOM 1600 N N . ILE A 1 203 ? -20.435 9.993 61.841 1.00 51.34 203 ILE A N 1
ATOM 1601 C CA . ILE A 1 203 ? -20.511 8.568 61.519 1.00 51.34 203 ILE A CA 1
ATOM 1602 C C . ILE A 1 203 ? -19.835 7.817 62.673 1.00 51.34 203 ILE A C 1
ATOM 1604 O O . ILE A 1 203 ? -18.705 7.356 62.553 1.00 51.34 203 ILE A O 1
ATOM 1608 N N . ASP A 1 204 ? -20.529 7.715 63.805 1.00 52.19 204 ASP A N 1
ATOM 1609 C CA . ASP A 1 204 ? -20.245 6.701 64.821 1.00 52.19 204 ASP A CA 1
ATOM 1610 C C . ASP A 1 204 ? -20.876 5.396 64.326 1.00 52.19 204 ASP A C 1
ATOM 1612 O O . ASP A 1 204 ? -22.028 5.067 64.609 1.00 52.19 204 ASP A O 1
ATOM 1616 N N . GLY A 1 205 ? -20.144 4.702 63.459 1.00 44.34 205 GLY A N 1
ATOM 1617 C CA . GLY A 1 205 ? -20.626 3.522 62.757 1.00 44.34 205 GLY A CA 1
ATOM 1618 C C . GLY A 1 205 ? -19.492 2.556 62.481 1.00 44.34 205 GLY A C 1
ATOM 1619 O O . GLY A 1 205 ? -18.852 2.627 61.436 1.00 44.34 205 GLY A O 1
ATOM 1620 N N . ASP A 1 206 ? -19.293 1.669 63.449 1.00 51.03 206 ASP A N 1
ATOM 1621 C CA . ASP A 1 206 ? -18.466 0.461 63.501 1.00 51.03 206 ASP A CA 1
ATOM 1622 C C . ASP A 1 206 ? -18.619 -0.436 62.246 1.00 51.03 206 ASP A C 1
ATOM 1624 O O . ASP A 1 206 ? -19.241 -1.500 62.253 1.00 51.03 206 ASP A O 1
ATOM 1628 N N . LEU A 1 207 ? -18.067 -0.005 61.112 1.00 49.66 207 LEU A N 1
ATOM 1629 C CA . LEU A 1 207 ? -18.012 -0.796 59.884 1.00 49.66 207 LEU A CA 1
ATOM 1630 C C . LEU A 1 207 ? -16.751 -1.654 59.890 1.00 49.66 207 LEU A C 1
ATOM 1632 O O . LEU A 1 207 ? -15.706 -1.315 59.341 1.00 49.66 207 LEU A O 1
ATOM 1636 N N . HIS A 1 208 ? -16.913 -2.776 60.585 1.00 45.03 208 HIS A N 1
ATOM 1637 C CA . HIS A 1 208 ? -16.256 -4.060 60.404 1.00 45.03 208 HIS A CA 1
ATOM 1638 C C . HIS A 1 208 ? -15.037 -4.111 59.470 1.00 45.03 208 HIS A C 1
ATOM 1640 O O . HIS A 1 208 ? -15.117 -4.152 58.242 1.00 45.03 208 HIS A O 1
ATOM 1646 N N . GLN A 1 209 ? -13.912 -4.283 60.154 1.00 45.09 209 GLN A N 1
ATOM 1647 C CA . GLN A 1 209 ? -12.666 -4.924 59.761 1.00 45.09 209 GLN A CA 1
ATOM 1648 C C . GLN A 1 209 ? -12.865 -6.299 59.082 1.00 45.09 209 GLN A C 1
ATOM 1650 O O . GLN A 1 209 ? -12.584 -7.337 59.677 1.00 45.09 209 GLN A O 1
ATOM 1655 N N . HIS A 1 210 ? -13.287 -6.342 57.820 1.00 44.88 210 HIS A N 1
ATOM 1656 C CA . HIS A 1 210 ? -13.058 -7.522 56.984 1.00 44.88 210 HIS A CA 1
ATOM 1657 C C . HIS A 1 210 ? -11.965 -7.234 55.951 1.00 44.88 210 HIS A C 1
ATOM 1659 O O . HIS A 1 210 ? -12.067 -6.292 55.169 1.00 44.88 210 HIS A O 1
ATOM 1665 N N . ASN A 1 211 ? -10.952 -8.108 55.948 1.00 46.47 211 ASN A N 1
ATOM 1666 C CA . ASN A 1 211 ? -9.818 -8.222 55.018 1.00 46.47 211 ASN A CA 1
ATOM 1667 C C . ASN A 1 211 ? -8.490 -7.544 55.401 1.00 46.47 211 ASN A C 1
ATOM 1669 O O . ASN A 1 211 ? -7.779 -7.014 54.549 1.00 46.47 211 ASN A O 1
ATOM 1673 N N . LEU A 1 212 ? -8.087 -7.697 56.664 1.00 48.28 212 LEU A N 1
ATOM 1674 C CA . LEU A 1 212 ? -6.673 -7.771 57.066 1.00 48.28 212 LEU A CA 1
ATOM 1675 C C . LEU A 1 212 ? -6.330 -9.219 57.454 1.00 48.28 212 LEU A C 1
ATOM 1677 O O . LEU A 1 212 ? -5.971 -9.516 58.584 1.00 48.28 212 LEU A O 1
ATOM 1681 N N . GLU A 1 213 ? -6.464 -10.139 56.503 1.00 47.03 213 GLU A N 1
ATOM 1682 C CA . GLU A 1 213 ? -5.956 -11.511 56.622 1.00 47.03 213 GLU A CA 1
ATOM 1683 C C . GLU A 1 213 ? -4.824 -11.661 55.596 1.00 47.03 213 GLU A C 1
ATOM 1685 O O . GLU A 1 213 ? -4.948 -12.331 54.576 1.00 47.03 213 GLU A O 1
ATOM 1690 N N . LYS A 1 214 ? -3.747 -10.887 55.800 1.00 52.59 214 LYS A N 1
ATOM 1691 C CA . LYS A 1 214 ? -2.600 -10.803 54.878 1.00 52.59 214 LYS A CA 1
ATOM 1692 C C . LYS A 1 214 ? -1.348 -11.535 55.377 1.00 52.59 214 LYS A C 1
ATOM 1694 O O . LYS A 1 214 ? -0.377 -11.604 54.638 1.00 52.59 214 LYS A O 1
ATOM 1699 N N . ASP A 1 215 ? -1.408 -12.142 56.564 1.00 51.78 215 ASP A N 1
ATOM 1700 C CA . ASP A 1 215 ? -0.251 -12.757 57.232 1.00 51.78 215 ASP A CA 1
ATOM 1701 C C . ASP A 1 215 ? -0.508 -14.210 57.674 1.00 51.78 215 ASP A C 1
ATOM 1703 O O . ASP A 1 215 ? 0.006 -14.666 58.696 1.00 51.78 215 ASP A O 1
ATOM 1707 N N . ARG A 1 216 ? -1.304 -14.976 56.915 1.00 60.94 216 ARG A N 1
ATOM 1708 C CA . ARG A 1 216 ? -1.254 -16.440 57.036 1.00 60.94 216 ARG A CA 1
ATOM 1709 C C . ARG A 1 216 ? -0.091 -16.928 56.166 1.00 60.94 216 ARG A C 1
ATOM 1711 O O . ARG A 1 216 ? -0.082 -16.591 54.981 1.00 60.94 216 ARG A O 1
ATOM 1718 N N . PRO A 1 217 ? 0.893 -17.679 56.698 1.00 58.28 217 PRO A N 1
ATOM 1719 C CA . PRO A 1 217 ? 1.899 -18.314 55.859 1.00 58.28 217 PRO A CA 1
ATOM 1720 C C . PRO A 1 217 ? 1.166 -19.219 54.870 1.00 58.28 217 PRO A C 1
ATOM 1722 O O . PRO A 1 217 ? 0.516 -20.186 55.271 1.00 58.28 217 PRO A O 1
ATOM 1725 N N . LEU A 1 218 ? 1.204 -18.821 53.597 1.00 51.56 218 LEU A N 1
ATOM 1726 C CA . LEU A 1 218 ? 0.647 -19.582 52.488 1.00 51.56 218 LEU A CA 1
ATOM 1727 C C . LEU A 1 218 ? 1.225 -20.991 52.560 1.00 51.56 218 LEU A C 1
ATOM 1729 O O . LEU A 1 218 ? 2.436 -21.168 52.710 1.00 51.56 218 LEU A O 1
ATOM 1733 N N . THR A 1 219 ? 0.348 -21.984 52.497 1.00 66.88 219 THR A N 1
ATOM 1734 C CA . THR A 1 219 ? 0.781 -23.377 52.373 1.00 66.88 219 THR A CA 1
ATOM 1735 C C . THR A 1 219 ? 1.566 -23.532 51.062 1.00 66.88 219 THR A C 1
ATOM 1737 O O . THR A 1 219 ? 1.277 -22.832 50.090 1.00 66.88 219 THR A O 1
ATOM 1740 N N . GLU A 1 220 ? 2.579 -24.408 51.010 1.00 64.81 220 GLU A N 1
ATOM 1741 C CA . GLU A 1 220 ? 3.428 -24.595 49.810 1.00 64.81 220 GLU A CA 1
ATOM 1742 C C . GLU A 1 220 ? 2.609 -24.936 48.542 1.00 64.81 220 GLU A C 1
ATOM 1744 O O . GLU A 1 220 ? 3.047 -24.679 47.417 1.00 64.81 220 GLU A O 1
ATOM 1749 N N . ASP A 1 221 ? 1.380 -25.431 48.713 1.00 62.81 221 ASP A N 1
ATOM 1750 C CA . ASP A 1 221 ? 0.427 -25.683 47.632 1.00 62.81 221 ASP A CA 1
ATOM 1751 C C . ASP A 1 221 ? -0.207 -24.397 47.056 1.00 62.81 221 ASP A C 1
ATOM 1753 O O . ASP A 1 221 ? -0.475 -24.332 45.857 1.00 62.81 221 ASP A O 1
ATOM 1757 N N . GLU A 1 222 ? -0.383 -23.334 47.849 1.00 62.16 222 GLU A N 1
ATOM 1758 C CA . GLU A 1 222 ? -0.930 -22.044 47.386 1.00 62.16 222 GLU A CA 1
ATOM 1759 C C . GLU A 1 222 ? 0.132 -21.166 46.703 1.00 62.16 222 GLU A C 1
ATOM 1761 O O . GLU A 1 222 ? -0.188 -20.368 45.819 1.00 62.16 222 GLU A O 1
ATOM 1766 N N . GLN A 1 223 ? 1.413 -21.337 47.047 1.00 61.09 223 GLN A N 1
ATOM 1767 C CA . GLN A 1 223 ? 2.522 -20.629 46.391 1.00 61.09 223 GLN A CA 1
ATOM 1768 C C . GLN A 1 223 ? 2.824 -21.146 44.980 1.00 61.09 223 GLN A C 1
ATOM 1770 O O . GLN A 1 223 ? 3.381 -20.409 44.167 1.00 61.09 223 GLN A O 1
ATOM 1775 N N . ASN A 1 224 ? 2.402 -22.367 44.650 1.00 62.22 224 ASN A N 1
ATOM 1776 C CA . ASN A 1 224 ? 2.510 -22.905 43.294 1.00 62.22 224 ASN A CA 1
ATOM 1777 C C . ASN A 1 224 ? 1.350 -22.481 42.372 1.00 62.22 224 ASN A C 1
ATOM 1779 O O . ASN A 1 224 ? 1.386 -22.787 41.178 1.00 62.22 224 ASN A O 1
ATOM 1783 N N . ASP A 1 225 ? 0.358 -21.736 42.881 1.00 71.38 225 ASP A N 1
ATOM 1784 C CA . ASP A 1 225 ? -0.835 -21.319 42.130 1.00 71.38 225 ASP A CA 1
ATOM 1785 C C . ASP A 1 225 ? -0.835 -19.827 41.730 1.00 71.38 225 ASP A C 1
ATOM 1787 O O . ASP A 1 225 ? -1.880 -19.176 41.566 1.00 71.38 225 ASP A O 1
ATOM 1791 N N . ILE A 1 226 ? 0.366 -19.270 41.526 1.00 85.12 226 ILE A N 1
ATOM 1792 C CA . ILE A 1 226 ? 0.588 -17.914 40.998 1.00 85.12 226 ILE A CA 1
ATOM 1793 C C . ILE A 1 226 ? 0.378 -17.922 39.475 1.00 85.12 226 ILE A C 1
ATOM 1795 O O . ILE A 1 226 ? 1.264 -17.621 38.678 1.00 85.12 226 ILE A O 1
ATOM 1799 N N . GLY A 1 227 ? -0.816 -18.320 39.048 1.00 92.94 227 GLY A N 1
ATOM 1800 C CA . GLY A 1 227 ? -1.265 -18.077 37.688 1.00 92.94 227 GLY A CA 1
ATOM 1801 C C . GLY A 1 227 ? -1.644 -16.604 37.510 1.00 92.94 227 GLY A C 1
ATOM 1802 O O . GLY A 1 227 ? -2.194 -15.971 38.416 1.00 92.94 227 GLY A O 1
ATOM 1803 N N . LEU A 1 228 ? -1.388 -16.054 36.327 1.00 96.56 228 LEU A N 1
ATOM 1804 C CA . LEU A 1 228 ? -1.781 -14.692 35.979 1.00 96.56 228 LEU A CA 1
ATOM 1805 C C . LEU A 1 228 ? -3.216 -14.649 35.458 1.00 96.56 228 LEU A C 1
ATOM 1807 O O . LEU A 1 228 ? -3.676 -15.548 34.754 1.00 96.56 228 LEU A O 1
ATOM 1811 N N . THR A 1 229 ? -3.934 -13.570 35.760 1.00 96.88 229 THR A N 1
ATOM 1812 C CA . THR A 1 229 ? -5.212 -13.294 35.094 1.00 96.88 229 THR A CA 1
ATOM 1813 C C . THR A 1 229 ? -4.973 -12.928 33.629 1.00 96.88 229 THR A C 1
ATOM 1815 O O . THR A 1 229 ? -3.887 -12.483 33.256 1.00 96.88 229 THR A O 1
ATOM 1818 N N . GLN A 1 230 ? -6.001 -13.065 32.785 1.00 97.31 230 GLN A N 1
ATOM 1819 C CA . GLN A 1 230 ? -5.920 -12.699 31.365 1.00 97.31 230 GLN A CA 1
ATOM 1820 C C . GLN A 1 230 ? -5.390 -11.272 31.159 1.00 97.31 230 GLN A C 1
ATOM 1822 O O . GLN A 1 230 ? -4.530 -11.045 30.312 1.00 97.31 230 GLN A O 1
ATOM 1827 N N . THR A 1 231 ? -5.890 -10.315 31.946 1.00 96.81 231 THR A N 1
ATOM 1828 C CA . THR A 1 231 ? -5.490 -8.906 31.863 1.00 96.81 231 THR A CA 1
ATOM 1829 C C . THR A 1 231 ? -4.039 -8.710 32.285 1.00 96.81 231 THR A C 1
ATOM 1831 O O . THR A 1 231 ? -3.316 -7.983 31.611 1.00 96.81 231 THR A O 1
ATOM 1834 N N . ALA A 1 232 ? -3.596 -9.381 33.354 1.00 97.00 232 ALA A N 1
ATOM 1835 C CA . ALA A 1 232 ? -2.213 -9.299 33.812 1.00 97.00 232 ALA A CA 1
ATOM 1836 C C . ALA A 1 232 ? -1.241 -9.881 32.774 1.00 97.00 232 ALA A C 1
ATOM 1838 O O . ALA A 1 232 ? -0.260 -9.226 32.435 1.00 97.00 232 ALA A O 1
ATOM 1839 N N . LEU A 1 233 ? -1.574 -11.037 32.188 1.00 97.38 233 LEU A N 1
ATOM 1840 C CA . LEU A 1 233 ? -0.792 -11.635 31.104 1.00 97.38 233 LEU A CA 1
ATOM 1841 C C . LEU A 1 233 ? -0.737 -10.717 29.872 1.00 97.38 233 LEU A C 1
ATOM 1843 O O . LEU A 1 233 ? 0.314 -10.539 29.265 1.00 97.38 233 LEU A O 1
ATOM 1847 N N . CYS A 1 234 ? -1.864 -10.099 29.503 1.00 97.44 234 CYS A N 1
ATOM 1848 C CA . CYS A 1 234 ? -1.900 -9.147 28.394 1.00 97.44 234 CYS A CA 1
ATOM 1849 C C . CYS A 1 234 ? -0.968 -7.953 28.644 1.00 97.44 234 CYS A C 1
ATOM 1851 O O . CYS A 1 234 ? -0.224 -7.573 27.746 1.00 97.44 234 CYS A O 1
ATOM 1853 N N . ILE A 1 235 ? -0.965 -7.397 29.859 1.00 95.31 235 ILE A N 1
ATOM 1854 C CA . ILE A 1 235 ? -0.074 -6.290 30.234 1.00 95.31 235 ILE A CA 1
ATOM 1855 C C . ILE A 1 235 ? 1.395 -6.725 30.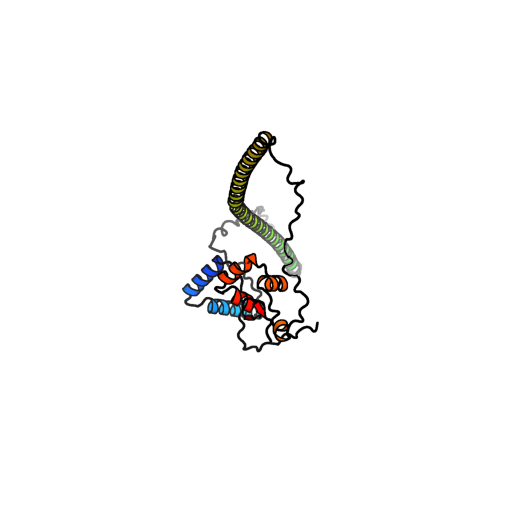166 1.00 95.31 235 ILE A C 1
ATOM 1857 O O . ILE A 1 235 ? 2.205 -6.003 29.590 1.00 95.31 235 ILE A O 1
ATOM 1861 N N . GLU A 1 236 ? 1.730 -7.907 30.689 1.00 96.56 236 GLU A N 1
ATOM 1862 C CA . GLU A 1 236 ? 3.103 -8.431 30.694 1.00 96.56 236 GLU A CA 1
ATOM 1863 C C . GLU A 1 236 ? 3.672 -8.613 29.277 1.00 96.56 236 GLU A C 1
ATOM 1865 O O . GLU A 1 236 ? 4.836 -8.306 29.030 1.00 96.56 236 GLU A O 1
ATOM 1870 N N . PHE A 1 237 ? 2.839 -9.033 28.320 1.00 96.69 237 PHE A N 1
ATOM 1871 C CA . PHE A 1 237 ? 3.235 -9.240 26.922 1.00 96.69 237 PHE A CA 1
ATOM 1872 C C . PHE A 1 237 ? 2.955 -8.036 26.002 1.00 96.69 237 PHE A C 1
ATOM 1874 O O . PHE A 1 237 ? 3.123 -8.142 24.786 1.00 96.69 237 PHE A O 1
ATOM 1881 N N . GLY A 1 238 ? 2.518 -6.892 26.542 1.00 96.31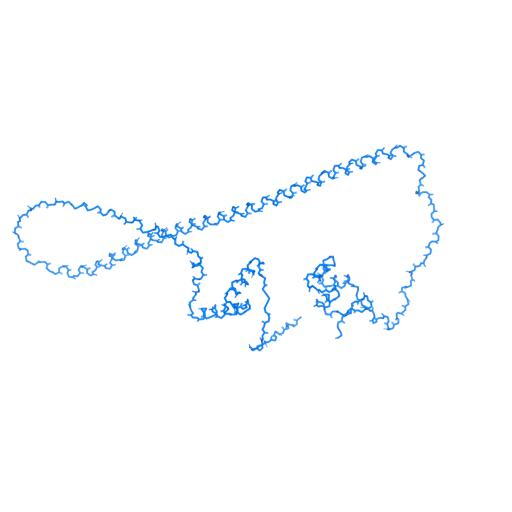 238 GLY A N 1
ATOM 1882 C CA . GLY A 1 238 ? 2.208 -5.695 25.747 1.00 96.31 238 GLY A CA 1
ATOM 1883 C C . GLY A 1 238 ? 1.017 -5.862 24.791 1.00 96.31 238 GLY A C 1
ATOM 1884 O O . GLY A 1 238 ? 0.938 -5.197 23.759 1.00 96.31 238 GLY A O 1
ATOM 1885 N N . ILE A 1 239 ? 0.085 -6.759 25.111 1.00 96.69 239 ILE A N 1
ATOM 1886 C CA . ILE A 1 239 ? -1.133 -7.030 24.345 1.00 96.69 239 ILE A CA 1
ATOM 1887 C C . ILE A 1 239 ? -2.270 -6.165 24.903 1.00 96.69 239 ILE A C 1
ATOM 1889 O O . ILE A 1 239 ? -2.524 -6.148 26.104 1.00 96.69 239 ILE A O 1
ATOM 1893 N N . ASN A 1 240 ? -3.008 -5.458 24.044 1.00 96.31 240 ASN A N 1
ATOM 1894 C CA . ASN A 1 240 ? -4.148 -4.655 24.491 1.00 96.31 240 ASN A CA 1
ATOM 1895 C C . ASN A 1 240 ? -5.382 -5.552 24.760 1.00 96.31 240 ASN A C 1
ATOM 1897 O O . ASN A 1 240 ? -5.954 -6.090 23.799 1.00 96.31 240 ASN A O 1
ATOM 1901 N N . PRO A 1 241 ? -5.858 -5.670 26.020 1.00 96.56 241 PRO A N 1
ATOM 1902 C CA . PRO A 1 241 ? -6.944 -6.582 26.384 1.00 96.56 241 PRO A CA 1
ATOM 1903 C C . PRO A 1 241 ? -8.272 -6.241 25.692 1.00 96.56 241 PRO A C 1
ATOM 1905 O O . PRO A 1 241 ? -9.043 -7.143 25.372 1.00 96.56 241 PRO A O 1
ATOM 1908 N N . ASN A 1 242 ? -8.513 -4.965 25.366 1.00 95.44 242 ASN A N 1
ATOM 1909 C CA . ASN A 1 242 ? -9.745 -4.522 24.702 1.00 95.44 242 ASN A CA 1
ATOM 1910 C C . ASN A 1 242 ? -9.832 -4.995 23.242 1.00 95.44 242 ASN A C 1
ATOM 1912 O O . ASN A 1 242 ? -10.918 -5.130 22.685 1.00 95.44 242 ASN A O 1
ATOM 1916 N N . THR A 1 243 ? -8.685 -5.252 22.609 1.00 96.69 243 THR A N 1
ATOM 1917 C CA . THR A 1 243 ? -8.612 -5.708 21.210 1.00 96.69 243 THR A CA 1
ATOM 1918 C C . THR A 1 243 ? -8.512 -7.226 21.078 1.00 96.69 243 THR A C 1
ATOM 1920 O O . THR A 1 243 ? -8.663 -7.764 19.981 1.00 96.69 243 THR A O 1
ATOM 1923 N N . LEU A 1 244 ? -8.289 -7.927 22.193 1.00 96.94 244 LEU A N 1
ATOM 1924 C CA . LEU A 1 244 ? -7.937 -9.342 22.214 1.00 96.94 244 LEU A CA 1
ATOM 1925 C C . LEU A 1 244 ? -9.015 -10.230 21.577 1.00 96.94 244 LEU A C 1
ATOM 1927 O O . LEU A 1 244 ? -8.706 -11.019 20.688 1.00 96.94 244 LEU A O 1
ATOM 1931 N N . ASN A 1 245 ? -10.284 -10.046 21.958 1.00 97.38 245 ASN A N 1
ATOM 1932 C CA . ASN A 1 245 ? -11.401 -10.823 21.402 1.00 97.38 245 ASN A CA 1
ATOM 1933 C C . ASN A 1 245 ? -11.554 -10.621 19.890 1.00 97.38 245 ASN A C 1
ATOM 1935 O O . ASN A 1 245 ? -11.840 -11.570 19.164 1.00 97.38 245 ASN A O 1
ATOM 1939 N N . ARG A 1 246 ? -11.325 -9.397 19.397 1.00 96.50 246 ARG A N 1
ATOM 1940 C CA . ARG A 1 246 ? -11.386 -9.102 17.961 1.00 96.50 246 ARG A CA 1
ATOM 1941 C C . ARG A 1 246 ? -10.281 -9.840 17.209 1.00 96.50 246 ARG A C 1
ATOM 1943 O O . ARG A 1 246 ? -10.557 -10.455 16.185 1.00 96.50 246 ARG A O 1
ATOM 1950 N N . HIS A 1 247 ? -9.047 -9.801 17.713 1.00 96.56 247 HIS A N 1
ATOM 1951 C CA . HIS A 1 247 ? -7.923 -10.496 17.082 1.00 96.56 247 HIS A CA 1
ATOM 1952 C C . HIS A 1 247 ? -8.077 -12.021 17.105 1.00 96.56 247 HIS A C 1
ATOM 1954 O O . HIS A 1 247 ? -7.787 -12.663 16.096 1.00 96.56 247 HIS A O 1
ATOM 1960 N N . ALA A 1 248 ? -8.580 -12.581 18.208 1.00 97.75 248 ALA A N 1
ATOM 1961 C CA . ALA A 1 248 ? -8.891 -14.003 18.313 1.00 97.75 248 ALA A CA 1
ATOM 1962 C C . ALA A 1 248 ? -9.976 -14.414 17.297 1.00 97.75 248 ALA A C 1
ATOM 1964 O O . ALA A 1 248 ? -9.773 -15.340 16.511 1.00 97.75 248 ALA A O 1
ATOM 1965 N N . SER A 1 249 ? -11.069 -13.643 17.213 1.00 97.50 249 SER A N 1
ATOM 1966 C CA . SER A 1 249 ? -12.183 -13.904 16.293 1.00 97.50 249 SER A CA 1
ATOM 1967 C C . SER A 1 249 ? -11.780 -13.849 14.817 1.00 97.50 249 SER A C 1
ATOM 1969 O O . SER A 1 249 ? -12.181 -14.723 14.055 1.00 97.50 249 SER A O 1
ATOM 1971 N N . VAL A 1 250 ? -10.937 -12.890 14.412 1.00 96.69 250 VAL A N 1
ATOM 1972 C CA . VAL A 1 250 ? -10.422 -12.801 13.029 1.00 96.69 250 VAL A CA 1
ATOM 1973 C C . VAL A 1 250 ? -9.627 -14.048 12.629 1.00 96.69 250 VAL A C 1
ATOM 1975 O O . VAL A 1 250 ? -9.575 -14.392 11.453 1.00 96.69 250 VAL A O 1
ATOM 1978 N N . ARG A 1 251 ? -9.019 -14.743 13.596 1.00 97.12 251 ARG A N 1
ATOM 1979 C CA . ARG A 1 251 ? -8.279 -15.990 13.362 1.00 97.12 251 ARG A CA 1
ATOM 1980 C C . ARG A 1 251 ? -9.117 -17.252 13.557 1.00 97.12 251 ARG A C 1
ATOM 1982 O O . ARG A 1 251 ? -8.575 -18.341 13.410 1.00 97.12 251 ARG A O 1
ATOM 1989 N N . GLY A 1 252 ? -10.400 -17.122 13.900 1.00 97.19 252 GLY A N 1
ATOM 1990 C CA . GLY A 1 252 ? -11.254 -18.265 14.224 1.00 97.19 252 GLY A CA 1
ATOM 1991 C C . GLY A 1 252 ? -10.805 -19.024 15.476 1.00 97.19 252 GLY A C 1
ATOM 1992 O O . GLY A 1 252 ? -11.047 -20.221 15.573 1.00 97.19 252 GLY A O 1
ATOM 1993 N N . LEU A 1 253 ? -10.131 -18.347 16.410 1.00 98.12 253 LEU A N 1
ATOM 1994 C CA . LEU A 1 253 ? -9.639 -18.925 17.661 1.00 98.12 253 LEU A CA 1
ATOM 1995 C C . LEU A 1 253 ? -10.420 -18.363 18.846 1.00 98.12 253 LEU A C 1
ATOM 1997 O O . LEU A 1 253 ? -10.864 -17.211 18.828 1.00 98.12 253 LEU A O 1
ATOM 2001 N N . SER A 1 254 ? -10.529 -19.146 19.916 1.00 98.06 254 SER A N 1
ATOM 2002 C CA . SER A 1 254 ? -10.944 -18.610 21.210 1.00 98.06 254 SER A CA 1
ATOM 2003 C C . SER A 1 254 ? -9.871 -17.675 21.780 1.00 98.06 254 SER A C 1
ATOM 2005 O O . SER A 1 254 ? -8.685 -17.762 21.456 1.00 98.06 254 SER A O 1
ATOM 2007 N N . THR A 1 255 ? -10.272 -16.780 22.681 1.00 97.88 255 THR A N 1
ATOM 2008 C CA . THR A 1 255 ? -9.359 -15.863 23.382 1.00 97.88 255 THR A CA 1
ATOM 2009 C C . THR A 1 255 ? -8.243 -16.612 24.119 1.00 97.88 255 THR A C 1
ATOM 2011 O O . THR A 1 255 ? -7.099 -16.159 24.139 1.00 97.88 255 THR A O 1
ATOM 2014 N N . VAL A 1 256 ? -8.571 -17.785 24.672 1.00 98.19 256 VAL A N 1
ATOM 2015 C CA . VAL A 1 256 ? -7.641 -18.667 25.384 1.00 98.19 256 VAL A CA 1
ATOM 2016 C C . VAL A 1 256 ? -6.626 -19.292 24.428 1.00 98.19 256 VAL A C 1
ATOM 2018 O O . VAL A 1 256 ? -5.428 -19.220 24.686 1.00 98.19 256 VAL A O 1
ATOM 2021 N N . GLU A 1 257 ? -7.076 -19.857 23.304 1.00 98.06 257 GLU A N 1
ATOM 2022 C CA . GLU A 1 257 ? -6.187 -20.440 22.286 1.00 98.06 257 GLU A CA 1
ATOM 2023 C C . GLU A 1 257 ? -5.297 -19.381 21.640 1.00 98.06 257 GLU A C 1
ATOM 2025 O O . GLU A 1 257 ? -4.116 -19.623 21.398 1.00 98.06 257 GLU A O 1
ATOM 2030 N N . TYR A 1 258 ? -5.844 -18.191 21.391 1.00 98.19 258 TYR A N 1
ATOM 2031 C CA . TYR A 1 258 ? -5.091 -17.077 20.833 1.00 98.19 258 TYR A CA 1
ATOM 2032 C C . TYR A 1 258 ? -3.973 -16.623 21.779 1.00 98.19 258 TYR A C 1
ATOM 2034 O O . TYR A 1 258 ? -2.834 -16.451 21.343 1.00 98.19 258 TYR A O 1
ATOM 2042 N N . LEU A 1 259 ? -4.263 -16.484 23.079 1.00 97.94 259 LEU A N 1
ATOM 2043 C CA . LEU A 1 259 ? -3.233 -16.181 24.074 1.00 97.94 259 LEU A CA 1
ATOM 2044 C C . LEU A 1 259 ? -2.221 -17.317 24.219 1.00 97.94 259 LEU A C 1
ATOM 2046 O O . LEU A 1 259 ? -1.028 -17.038 24.271 1.00 97.94 259 LEU A O 1
ATOM 2050 N N . HIS A 1 260 ? -2.664 -18.575 24.201 1.00 97.62 260 HIS A N 1
ATOM 2051 C CA . HIS A 1 260 ? -1.767 -19.729 24.228 1.00 97.62 260 HIS A CA 1
ATOM 2052 C C . HIS A 1 260 ? -0.801 -19.734 23.033 1.00 97.62 260 HIS A C 1
ATOM 2054 O O . HIS A 1 260 ? 0.398 -19.923 23.220 1.00 97.62 260 HIS A O 1
ATOM 2060 N N . GLN A 1 261 ? -1.285 -19.452 21.817 1.00 97.62 261 GLN A N 1
ATOM 2061 C CA . GLN A 1 261 ? -0.435 -19.342 20.625 1.00 97.62 261 GLN A CA 1
ATOM 2062 C C . GLN A 1 261 ? 0.563 -18.180 20.701 1.00 97.62 261 GLN A C 1
ATOM 2064 O O . GLN A 1 261 ? 1.661 -18.290 20.158 1.00 97.62 261 GLN A O 1
ATOM 2069 N N . LEU A 1 262 ? 0.189 -17.063 21.333 1.00 96.94 262 LEU A N 1
ATOM 2070 C CA . LEU A 1 262 ? 1.051 -15.885 21.439 1.00 96.94 262 LEU A CA 1
ATOM 2071 C C . LEU A 1 262 ? 2.117 -16.012 22.528 1.00 96.94 262 LEU A C 1
ATOM 2073 O O . LEU A 1 262 ? 3.262 -15.630 22.299 1.00 96.94 262 LEU A O 1
ATOM 2077 N N . THR A 1 263 ? 1.746 -16.498 23.713 1.00 97.25 263 THR A N 1
ATOM 2078 C CA . THR A 1 263 ? 2.627 -16.485 24.890 1.00 97.25 263 THR A CA 1
ATOM 2079 C C . THR A 1 263 ? 3.227 -17.855 25.197 1.00 97.25 263 THR A C 1
ATOM 2081 O O . THR A 1 263 ? 4.255 -17.935 25.865 1.00 97.25 263 THR A O 1
ATOM 2084 N N . GLY A 1 264 ? 2.598 -18.941 24.740 1.00 97.19 264 GLY A N 1
ATOM 2085 C CA . GLY A 1 264 ? 2.909 -20.312 25.152 1.00 97.19 264 GLY A CA 1
ATOM 2086 C C . GLY A 1 264 ? 2.359 -20.687 26.534 1.00 97.19 264 GLY A C 1
ATOM 2087 O O . GLY A 1 264 ? 2.595 -21.803 26.994 1.00 97.19 264 GLY A O 1
ATOM 2088 N N . TRP A 1 265 ? 1.631 -19.791 27.211 1.00 97.44 265 TRP A N 1
ATOM 2089 C CA . TRP A 1 265 ? 1.094 -20.041 28.552 1.00 97.44 265 TRP A CA 1
ATOM 2090 C C . TRP A 1 265 ? -0.156 -20.918 28.497 1.00 97.44 265 TRP A C 1
ATOM 2092 O O . TRP A 1 265 ? -0.975 -20.810 27.583 1.00 97.44 265 TRP A O 1
ATOM 2102 N N . LEU A 1 266 ? -0.318 -21.793 29.487 1.00 96.88 266 LEU A N 1
ATOM 2103 C CA . LEU A 1 266 ? -1.440 -22.723 29.592 1.00 96.88 266 LEU A CA 1
ATOM 2104 C C . LEU A 1 266 ? -2.532 -22.142 30.487 1.00 96.88 266 LEU A C 1
ATOM 2106 O O . LEU A 1 266 ? -2.262 -21.718 31.607 1.00 96.88 266 LEU A O 1
ATOM 2110 N N . TYR A 1 267 ? -3.773 -22.168 30.014 1.00 97.19 267 TYR A N 1
ATOM 2111 C CA . TYR A 1 267 ? -4.926 -21.729 30.793 1.00 97.19 267 TYR A CA 1
ATOM 2112 C C . TYR A 1 267 ? -5.482 -22.874 31.645 1.00 97.19 267 TYR A C 1
ATOM 2114 O O . TYR A 1 267 ? -5.833 -23.930 31.116 1.00 97.19 267 TYR A O 1
ATOM 2122 N N . ARG A 1 268 ? -5.559 -22.677 32.965 1.00 95.94 268 ARG A N 1
ATOM 2123 C CA . ARG A 1 268 ? -6.139 -23.621 33.933 1.00 95.94 268 ARG A CA 1
ATOM 2124 C C . ARG A 1 268 ? -6.883 -22.837 35.016 1.00 95.94 268 ARG A C 1
ATOM 2126 O O . ARG A 1 268 ? -6.376 -21.841 35.511 1.00 95.94 268 ARG A O 1
ATOM 2133 N N . ASN A 1 269 ? -8.093 -23.263 35.376 1.00 94.69 269 ASN A N 1
ATOM 2134 C CA . ASN A 1 269 ? -8.864 -22.695 36.496 1.00 94.69 269 ASN A CA 1
ATOM 2135 C C . ASN A 1 269 ? -8.984 -21.152 36.502 1.00 94.69 269 ASN A C 1
ATOM 2137 O O . ASN A 1 269 ? -8.880 -20.518 37.547 1.00 94.69 269 ASN A O 1
ATOM 2141 N N . GLY A 1 270 ? -9.182 -20.520 35.340 1.00 95.19 270 GLY A N 1
ATOM 2142 C CA . GLY A 1 270 ? -9.341 -19.060 35.268 1.00 95.19 270 GLY A CA 1
ATOM 2143 C C . GLY A 1 270 ? -8.039 -18.260 35.166 1.00 95.19 270 GLY A C 1
ATOM 2144 O O . GLY A 1 270 ? -8.094 -17.046 34.957 1.00 95.19 270 GLY A O 1
ATOM 2145 N N . LYS A 1 271 ? -6.880 -18.914 35.276 1.00 96.94 271 LYS A N 1
ATOM 2146 C CA . LYS A 1 271 ? -5.558 -18.282 35.265 1.00 96.94 271 LYS A CA 1
ATOM 2147 C C . LYS A 1 271 ? -4.649 -18.898 34.198 1.00 96.94 271 LYS A C 1
ATOM 2149 O O . LYS A 1 271 ? -4.888 -20.001 33.710 1.00 96.94 271 LYS A O 1
ATOM 2154 N N . TYR A 1 272 ? -3.605 -18.169 33.826 1.00 97.19 272 TYR A N 1
ATOM 2155 C CA . TYR A 1 272 ? -2.577 -18.593 32.883 1.00 97.19 272 TYR A CA 1
ATOM 2156 C C . TYR A 1 272 ? -1.290 -18.938 33.629 1.00 97.19 272 TYR A C 1
ATOM 2158 O O . TYR A 1 272 ? -0.866 -18.185 34.503 1.00 97.19 272 TYR A O 1
ATOM 2166 N N . TYR A 1 273 ? -0.648 -20.035 33.238 1.00 95.94 273 TYR A N 1
ATOM 2167 C CA . TYR A 1 273 ? 0.596 -20.527 33.829 1.00 95.94 273 TYR A CA 1
ATOM 2168 C C . TYR A 1 273 ? 1.681 -20.640 32.757 1.00 95.94 273 TYR A C 1
ATOM 2170 O O . TYR A 1 273 ? 1.372 -21.055 31.632 1.00 95.94 273 TYR A O 1
ATOM 2178 N N . PRO A 1 274 ? 2.942 -20.307 33.076 1.00 96.00 274 PRO A N 1
ATOM 2179 C CA . PRO A 1 274 ? 4.035 -20.453 32.130 1.00 96.00 274 PRO A CA 1
ATOM 2180 C C . PRO A 1 274 ? 4.232 -21.936 31.766 1.00 96.00 274 PRO A C 1
ATOM 2182 O O . PRO A 1 274 ? 3.954 -22.820 32.586 1.00 96.00 274 PRO A O 1
ATOM 2185 N N . PRO A 1 275 ? 4.687 -22.236 30.539 1.00 93.69 275 PRO A N 1
ATOM 2186 C CA . PRO A 1 275 ? 5.033 -23.601 30.161 1.00 93.69 275 PRO A CA 1
ATOM 2187 C C . PRO A 1 275 ? 6.183 -24.108 31.048 1.00 93.69 275 PRO A C 1
ATOM 2189 O O . PRO A 1 275 ? 7.138 -23.371 31.296 1.00 93.69 275 PRO A O 1
ATOM 2192 N N . LYS A 1 276 ? 6.058 -25.344 31.552 1.00 86.56 276 LYS A N 1
ATOM 2193 C CA . LYS A 1 276 ? 7.120 -26.030 32.307 1.00 86.56 276 LYS A CA 1
ATOM 2194 C C . LYS A 1 276 ? 8.269 -26.449 31.397 1.00 86.56 276 LYS A C 1
ATOM 2196 O O . LYS A 1 276 ? 7.980 -26.811 30.234 1.00 86.56 276 LYS A O 1
#

pLDDT: mean 81.59, std 20.03, range [41.72, 98.38]

Radius of gyration: 43.05 Å; chains: 1; bounding box: 82×58×137 Å

Secondary structure (DSSP, 8-state):
-PPPP-PPPPTTSPP-------HHHHHHHHHHHHHTT--HHHHHHHHHHHHHHHHHTT----TTSSS--------SS--------------------------SHHHHHHHHHHHHHHHHHHHHHHHHHHHHHHHHHHHHHHHHHHHHHHHHHHHHHHHHHHHHHHHHHHHHHHHHHHHHHHHHHHHHTTTTTS---GGG---------------S---HHHHT--PBPHHHHHHHTT--HHHHHHHHHHTT--HHHHHHHHH-PEEETTEEE---